Protein AF-A0A954X2Y1-F1 (afdb_monomer_lite)

Foldseek 3Di:
DDDDDDDDDDDDDDDDDDDDDDPPDDPPPPPPPPPDPQFFWKWFWFADPNDTDIFIFHFDDQDPQRWTFGQGLQRATDGGHPNRTPDMDGHPDGRHHDALVSNQVVLCVVVDPQWDWDDDPQATEIENADPVVSVVVNVVVVVVVCVVVVVVVVVVDDDDRDSHRQYEYYYHDLVVLCVVCCVPQPPCSVPDQWDADNRSNYIYHD

Secondary structure (DSSP, 8-state):
----------------------S-S-SSS---------PEEEEEEEEETTEEEEEEEEEEEE-TTS-EEEEETTS-EEEE-TTTEEEEEEEEEEP----HHHHHHHHHHHH-BTBEEEE-SSEEEEESS-HHHHHHHHHHHHHHHHHHHHHHHTTT--PPPPSSPEEEEE-SSHHHHHHHTHHHHGGGGGT-SEEEETTTTEEEE-

Radius of gyration: 31.6 Å; chains: 1; bounding box: 92×47×99 Å

Structure (mmCIF, N/CA/C/O backbone):
data_AF-A0A954X2Y1-F1
#
_entry.id   AF-A0A954X2Y1-F1
#
loop_
_atom_site.group_PDB
_atom_site.id
_atom_site.type_symbol
_atom_site.label_atom_id
_atom_site.label_alt_id
_atom_site.label_comp_id
_atom_site.label_asym_id
_atom_site.label_entity_id
_atom_site.label_seq_id
_atom_site.pdbx_PDB_ins_code
_atom_site.Cartn_x
_atom_site.Cartn_y
_atom_site.Cartn_z
_atom_site.occupancy
_atom_site.B_iso_or_equiv
_atom_site.auth_seq_id
_atom_site.auth_comp_id
_atom_site.auth_asym_id
_atom_site.auth_atom_id
_atom_site.pdbx_PDB_model_num
ATOM 1 N N . MET A 1 1 ? -65.858 -10.088 -76.250 1.00 40.34 1 MET A N 1
ATOM 2 C CA . MET A 1 1 ? -65.671 -11.539 -76.475 1.00 40.34 1 MET A CA 1
ATOM 3 C C . MET A 1 1 ? -65.641 -12.178 -75.083 1.00 40.34 1 MET A C 1
ATOM 5 O O . MET A 1 1 ? -64.725 -11.869 -74.343 1.00 40.34 1 MET A O 1
ATOM 9 N N . MET A 1 2 ? -66.760 -12.680 -74.534 1.00 38.66 2 MET A N 1
ATOM 10 C CA . MET A 1 2 ? -67.259 -14.074 -74.669 1.00 38.66 2 MET A CA 1
ATOM 11 C C . MET A 1 2 ? -66.159 -15.117 -74.387 1.00 38.66 2 MET A C 1
ATOM 13 O O . MET A 1 2 ? -65.160 -15.081 -75.087 1.00 38.66 2 MET A O 1
ATOM 17 N N . GLN A 1 3 ? -66.271 -16.098 -73.481 1.00 40.50 3 GLN A N 1
ATOM 18 C CA . GLN A 1 3 ? -67.309 -16.489 -72.495 1.00 40.50 3 GLN A CA 1
ATOM 19 C C . GLN A 1 3 ? -66.599 -16.794 -71.132 1.00 40.50 3 GLN A C 1
ATOM 21 O O . GLN A 1 3 ? -65.411 -16.520 -71.036 1.00 40.50 3 GLN A O 1
ATOM 26 N N . ARG A 1 4 ? -67.166 -17.339 -70.037 1.00 41.50 4 ARG A N 1
ATOM 27 C CA . ARG A 1 4 ? -68.502 -17.877 -69.668 1.00 41.50 4 ARG A CA 1
ATOM 28 C C . ARG A 1 4 ? -68.665 -17.800 -68.127 1.00 41.50 4 ARG A C 1
ATOM 30 O O . ARG A 1 4 ? -67.700 -17.521 -67.427 1.00 41.50 4 ARG A O 1
ATOM 37 N N . GLN A 1 5 ? -69.847 -18.114 -67.590 1.00 52.91 5 GLN A N 1
ATOM 38 C CA . GLN A 1 5 ? -70.033 -18.498 -66.177 1.00 52.91 5 GLN A CA 1
ATOM 39 C C . GLN A 1 5 ? -69.983 -20.025 -66.011 1.00 52.91 5 GLN A C 1
ATOM 41 O O . GLN A 1 5 ? -70.453 -20.721 -66.908 1.00 52.91 5 GLN A O 1
ATOM 46 N N . LEU A 1 6 ? -69.609 -20.514 -64.821 1.00 44.28 6 LEU A N 1
ATOM 47 C CA . LEU A 1 6 ? -70.398 -21.530 -64.105 1.00 44.28 6 LEU A CA 1
ATOM 48 C C . LEU A 1 6 ? -70.354 -21.281 -62.585 1.00 44.28 6 LEU A C 1
ATOM 50 O O . LEU A 1 6 ? -69.314 -20.973 -62.013 1.00 44.28 6 LEU A O 1
ATOM 54 N N . ARG A 1 7 ? -71.524 -21.413 -61.956 1.00 42.78 7 ARG A N 1
ATOM 55 C CA . ARG A 1 7 ? -71.816 -21.305 -60.517 1.00 42.78 7 ARG A CA 1
ATOM 56 C C . ARG A 1 7 ? -72.309 -22.680 -60.054 1.00 42.78 7 ARG A C 1
ATOM 58 O O . ARG A 1 7 ? -73.118 -23.244 -60.775 1.00 42.78 7 ARG A O 1
ATOM 65 N N . ASN A 1 8 ? -71.885 -23.150 -58.876 1.00 39.09 8 ASN A N 1
ATOM 66 C CA . ASN A 1 8 ? -72.539 -24.131 -57.976 1.00 39.09 8 ASN A CA 1
ATOM 67 C C . ASN A 1 8 ? -71.764 -24.071 -56.629 1.00 39.09 8 ASN A C 1
ATOM 69 O O . ASN A 1 8 ? -70.543 -23.999 -56.675 1.00 39.09 8 ASN A O 1
ATOM 73 N N . TYR A 1 9 ? -72.342 -23.840 -55.438 1.00 31.94 9 TYR A N 1
ATOM 74 C CA . TYR A 1 9 ? -73.367 -24.591 -54.675 1.00 31.94 9 TYR A CA 1
ATOM 75 C C . TYR A 1 9 ? -72.795 -25.906 -54.082 1.00 31.94 9 TYR A C 1
ATOM 77 O O . TYR A 1 9 ? -72.321 -26.720 -54.863 1.00 31.94 9 TYR A O 1
ATOM 85 N N . SER A 1 10 ? -72.815 -26.218 -52.770 1.00 40.28 10 SER A N 1
ATOM 86 C CA . SER A 1 10 ? -73.155 -25.454 -51.539 1.00 40.28 10 SER A CA 1
ATOM 87 C C . SER A 1 10 ? -72.485 -26.119 -50.287 1.00 40.28 10 SER A C 1
ATOM 89 O O . SER A 1 10 ? -71.326 -26.495 -50.459 1.00 40.28 10 SER A O 1
ATOM 91 N N . PRO A 1 11 ? -73.023 -26.239 -49.039 1.00 50.22 11 PRO A N 1
ATOM 92 C CA . PRO A 1 11 ? -72.183 -26.164 -47.834 1.00 50.22 11 PRO A CA 1
ATOM 93 C C . PRO A 1 11 ? -71.901 -27.520 -47.153 1.00 50.22 11 PRO A C 1
ATOM 95 O O . PRO A 1 11 ? -72.624 -28.495 -47.341 1.00 50.22 11 PRO A O 1
ATOM 98 N N . GLY A 1 12 ? -70.896 -27.558 -46.273 1.00 36.88 12 GLY A N 1
ATOM 99 C CA . GLY A 1 12 ? -70.600 -28.724 -45.434 1.00 36.88 12 GLY A CA 1
ATOM 100 C C . GLY A 1 12 ? -69.782 -28.355 -44.197 1.00 36.88 12 GLY A C 1
ATOM 101 O O . GLY A 1 12 ? -68.644 -27.912 -44.312 1.00 36.88 12 GLY A O 1
ATOM 102 N N . GLN A 1 13 ? -70.369 -28.527 -43.011 1.00 44.66 13 GLN A N 1
ATOM 103 C CA . GLN A 1 13 ? -69.660 -28.428 -41.732 1.00 44.66 13 GLN A CA 1
ATOM 104 C C . GLN A 1 13 ? -68.745 -29.647 -41.534 1.00 44.66 13 GLN A C 1
ATOM 106 O O . GLN A 1 13 ? -69.197 -30.765 -41.764 1.00 44.66 13 GLN A O 1
ATOM 111 N N . SER A 1 14 ? -67.541 -29.456 -40.983 1.00 39.78 14 SER A N 1
ATOM 112 C CA . SER A 1 14 ? -67.053 -30.300 -39.877 1.00 39.78 14 SER A CA 1
ATOM 113 C C . SER A 1 14 ? -65.836 -29.689 -39.166 1.00 39.78 14 SER A C 1
ATOM 115 O O . SER A 1 14 ? -64.790 -29.470 -39.765 1.00 39.78 14 SER A O 1
ATOM 117 N N . SER A 1 15 ? -66.023 -29.419 -37.875 1.00 36.72 15 SER A N 1
ATOM 118 C CA . SER A 1 15 ? -65.090 -29.589 -36.751 1.00 36.72 15 SER A CA 1
ATOM 119 C C . SER A 1 15 ? -63.564 -29.418 -36.917 1.00 36.72 15 SER A C 1
ATOM 121 O O . SER A 1 15 ? -62.861 -30.305 -37.383 1.00 36.72 15 SER A O 1
ATOM 123 N N . ALA A 1 16 ? -63.077 -28.341 -36.288 1.00 39.69 16 ALA A N 1
ATOM 124 C CA . ALA A 1 16 ? -62.056 -28.336 -35.225 1.00 39.69 16 ALA A CA 1
ATOM 125 C C . ALA A 1 16 ? -60.674 -29.009 -35.426 1.00 39.69 16 ALA A C 1
ATOM 127 O O . ALA A 1 16 ? -60.540 -30.222 -35.317 1.00 39.69 16 ALA A O 1
ATOM 128 N N . LEU A 1 17 ? -59.629 -28.167 -35.470 1.00 41.16 17 LEU A N 1
ATOM 129 C CA . LEU A 1 17 ? -58.379 -28.274 -34.683 1.00 41.16 17 LEU A CA 1
ATOM 130 C C . LEU A 1 17 ? -57.670 -26.897 -34.776 1.00 41.16 17 LEU A C 1
ATOM 132 O O . LEU A 1 17 ? -57.229 -26.499 -35.845 1.00 41.16 17 LEU A O 1
ATOM 136 N N . HIS A 1 18 ? -57.858 -25.992 -33.813 1.00 40.97 18 HIS A N 1
ATOM 137 C CA . HIS A 1 18 ? -57.091 -25.814 -32.567 1.00 40.97 18 HIS A CA 1
ATOM 138 C C . HIS A 1 18 ? -55.807 -24.960 -32.683 1.00 40.97 18 HIS A C 1
ATOM 140 O O . HIS A 1 18 ? -54.842 -25.334 -33.332 1.00 40.97 18 HIS A O 1
ATOM 146 N N . ILE A 1 19 ? -55.810 -23.882 -31.880 1.00 45.66 19 ILE A N 1
ATOM 147 C CA . ILE A 1 19 ? -54.660 -23.146 -31.318 1.00 45.66 19 ILE A CA 1
ATOM 148 C C . ILE A 1 19 ? -53.906 -22.217 -32.290 1.00 45.66 19 ILE A C 1
ATOM 150 O O . ILE A 1 19 ? -52.908 -22.573 -32.904 1.00 45.66 19 ILE A O 1
ATOM 154 N N . ALA A 1 20 ? -54.336 -20.951 -32.304 1.00 44.84 20 ALA A N 1
ATOM 155 C CA . ALA A 1 20 ? -53.573 -19.820 -32.829 1.00 44.84 20 ALA A CA 1
ATOM 156 C C . ALA A 1 20 ? -53.610 -18.639 -31.836 1.00 44.84 20 ALA A C 1
ATOM 158 O O . ALA A 1 20 ? -54.422 -17.733 -31.991 1.00 44.84 20 ALA A O 1
ATOM 159 N N . ALA A 1 21 ? -52.765 -18.691 -30.797 1.00 37.88 21 ALA A N 1
ATOM 160 C CA . ALA A 1 21 ? -52.290 -17.572 -29.958 1.00 37.88 21 ALA A CA 1
ATOM 161 C C . ALA A 1 21 ? -51.430 -18.120 -28.790 1.00 37.88 21 ALA A C 1
ATOM 163 O O . ALA A 1 21 ? -51.785 -19.179 -28.271 1.00 37.88 21 ALA A O 1
ATOM 164 N N . PRO A 1 22 ? -50.406 -17.405 -28.272 1.00 46.28 22 PRO A N 1
ATOM 165 C CA . PRO A 1 22 ? -49.634 -16.312 -28.876 1.00 46.28 22 PRO A CA 1
ATOM 166 C C . PRO A 1 22 ? -48.099 -16.520 -28.766 1.00 46.28 22 PRO A C 1
ATOM 168 O O . PRO A 1 22 ? -47.563 -16.706 -27.677 1.00 46.28 22 PRO A O 1
ATOM 171 N N . VAL A 1 23 ? -47.341 -16.352 -29.858 1.00 46.06 23 VAL A N 1
ATOM 172 C CA . VAL A 1 23 ? -45.850 -16.371 -29.838 1.00 46.06 23 VAL A CA 1
ATOM 173 C C . VAL A 1 23 ? -45.281 -14.994 -29.429 1.00 46.06 23 VAL A C 1
ATOM 175 O O . VAL A 1 23 ? -44.312 -14.501 -29.991 1.00 46.06 23 VAL A O 1
ATOM 178 N N . MET A 1 24 ? -45.932 -14.312 -28.481 1.00 45.31 24 MET A N 1
ATOM 179 C CA . MET A 1 24 ? -45.613 -12.924 -28.109 1.00 45.31 24 MET A CA 1
ATOM 180 C C . MET A 1 24 ? -45.604 -12.717 -26.588 1.00 45.31 24 MET A C 1
ATOM 182 O O . MET A 1 24 ? -46.124 -11.728 -26.080 1.00 45.31 24 MET A O 1
ATOM 186 N N . LEU A 1 25 ? -45.029 -13.678 -25.854 1.00 43.94 25 LEU A N 1
ATOM 187 C CA . LEU A 1 25 ? -44.890 -13.613 -24.393 1.00 43.94 25 LEU A CA 1
ATOM 188 C C . LEU A 1 25 ? -43.614 -14.303 -23.866 1.00 43.94 25 LEU A C 1
ATOM 190 O O . LEU A 1 25 ? -43.643 -15.009 -22.863 1.00 43.94 25 LEU A O 1
ATOM 194 N N . SER A 1 26 ? -42.481 -14.122 -24.550 1.00 44.53 26 SER A N 1
ATOM 195 C CA . SER A 1 26 ? -41.202 -14.762 -24.187 1.00 44.53 26 SER A CA 1
ATOM 196 C C . SER A 1 26 ? -39.985 -13.837 -24.332 1.00 44.53 26 SER A C 1
ATOM 198 O O . SER A 1 26 ? -38.882 -14.295 -24.610 1.00 44.53 26 SER A O 1
ATOM 200 N N . LEU A 1 27 ? -40.180 -12.526 -24.140 1.00 41.53 27 LEU A N 1
ATOM 201 C CA . LEU A 1 27 ? -39.131 -11.496 -24.252 1.00 41.53 27 LEU A CA 1
ATOM 202 C C . LEU A 1 27 ? -39.012 -10.635 -22.977 1.00 41.53 27 LEU A C 1
ATOM 204 O O . LEU A 1 27 ? -38.700 -9.452 -23.043 1.00 41.53 27 LEU A O 1
ATOM 208 N N . 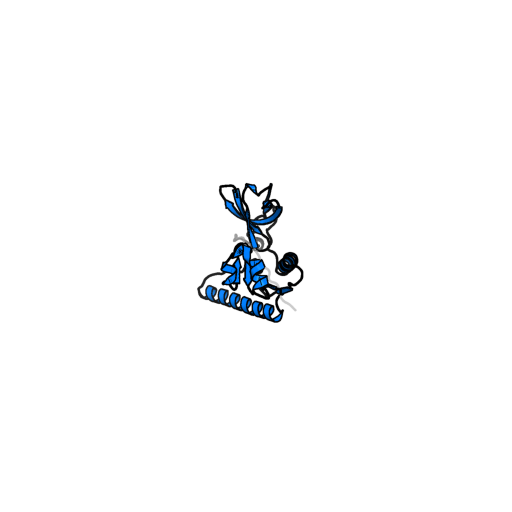LEU A 1 28 ? -39.322 -11.224 -21.813 1.00 49.34 28 LEU A N 1
ATOM 209 C CA . LEU A 1 28 ? -39.520 -10.496 -20.547 1.00 49.34 28 LEU A CA 1
ATOM 210 C C . LEU A 1 28 ? -38.855 -11.143 -19.312 1.00 49.34 28 LEU A C 1
ATOM 212 O O . LEU A 1 28 ? -39.162 -10.763 -18.188 1.00 49.34 28 LEU A O 1
ATOM 216 N N . ALA A 1 29 ? -37.962 -12.125 -19.493 1.00 49.16 29 ALA A N 1
ATOM 217 C CA . ALA A 1 29 ? -37.373 -12.875 -18.374 1.00 49.16 29 ALA A CA 1
ATOM 218 C C . ALA A 1 29 ? -35.934 -13.376 -18.621 1.00 49.16 29 ALA A C 1
ATOM 220 O O . ALA A 1 29 ? -35.612 -14.515 -18.294 1.00 49.16 29 ALA A O 1
ATOM 221 N N . PHE A 1 30 ? -35.054 -12.538 -19.185 1.00 48.78 30 PHE A N 1
ATOM 222 C CA . PHE A 1 30 ? -33.602 -12.752 -19.051 1.00 48.78 30 PHE A CA 1
ATOM 223 C C . PHE A 1 30 ? -32.783 -11.451 -19.022 1.00 48.78 30 PHE A C 1
ATOM 225 O O . PHE A 1 30 ? -31.685 -11.368 -19.569 1.00 48.78 30 PHE A O 1
ATOM 232 N N . CYS A 1 31 ? -33.274 -10.439 -18.298 1.00 43.31 31 CYS A N 1
ATOM 233 C CA . CYS A 1 31 ? -32.335 -9.602 -17.554 1.00 43.31 31 CYS A CA 1
ATOM 234 C C . CYS A 1 31 ? -31.788 -10.473 -16.423 1.00 43.31 31 CYS A C 1
ATOM 236 O O . CYS A 1 31 ? -32.346 -10.494 -15.327 1.00 43.31 31 CYS A O 1
ATOM 238 N N . ALA A 1 32 ? -30.724 -11.225 -16.711 1.00 48.66 32 ALA A N 1
ATOM 239 C CA . ALA A 1 32 ? -29.873 -11.745 -15.658 1.00 48.66 32 ALA A CA 1
ATOM 240 C C . ALA A 1 32 ? -29.392 -10.529 -14.865 1.00 48.66 32 ALA A C 1
ATOM 242 O O . ALA A 1 32 ? -28.621 -9.715 -15.378 1.00 48.66 32 ALA A O 1
ATOM 243 N N . MET A 1 33 ? -29.910 -10.361 -13.647 1.00 45.25 33 MET A N 1
ATOM 244 C CA . MET A 1 33 ? -29.316 -9.416 -12.720 1.00 45.25 33 MET A CA 1
ATOM 245 C C . MET A 1 33 ? -27.872 -9.863 -12.537 1.00 45.25 33 MET A C 1
ATOM 247 O O . MET A 1 33 ? -27.620 -10.940 -11.996 1.00 45.25 33 MET A O 1
ATOM 251 N N . LEU A 1 34 ? -26.935 -9.024 -12.975 1.00 45.88 34 LEU A N 1
ATOM 252 C CA . LEU A 1 34 ? -25.607 -8.989 -12.389 1.00 45.88 34 LEU A CA 1
ATOM 253 C C . LEU A 1 34 ? -25.809 -8.524 -10.946 1.00 45.88 34 LEU A C 1
ATOM 255 O O . LEU A 1 34 ? -25.695 -7.341 -10.634 1.00 45.88 34 LEU A O 1
ATOM 259 N N . ALA A 1 35 ? -26.210 -9.465 -10.092 1.00 43.94 35 ALA A N 1
ATOM 260 C CA . ALA A 1 35 ? -26.167 -9.306 -8.658 1.00 43.94 35 ALA A CA 1
ATOM 261 C C . ALA A 1 35 ? -24.685 -9.195 -8.309 1.00 43.94 35 ALA A C 1
ATOM 263 O O . ALA A 1 35 ? -23.987 -10.194 -8.161 1.00 43.94 35 ALA A O 1
ATOM 264 N N . SER A 1 36 ? -24.195 -7.958 -8.277 1.00 52.78 36 SER A N 1
ATOM 265 C CA . SER A 1 36 ? -22.936 -7.663 -7.618 1.00 52.78 36 SER A CA 1
ATOM 266 C C . SER A 1 36 ? -23.062 -8.179 -6.188 1.00 52.78 36 SER A C 1
ATOM 268 O O . SER A 1 36 ? -24.044 -7.847 -5.519 1.00 52.78 36 SER A O 1
ATOM 270 N N . ASP A 1 37 ? -22.079 -8.946 -5.711 1.00 50.81 37 ASP A N 1
ATOM 271 C CA . ASP A 1 37 ? -21.884 -9.249 -4.283 1.00 50.81 37 ASP A CA 1
ATOM 272 C C . ASP A 1 37 ? -21.417 -7.977 -3.540 1.00 50.81 37 ASP A C 1
ATOM 274 O O . ASP A 1 37 ? -20.418 -7.942 -2.820 1.00 50.81 37 ASP A O 1
ATOM 278 N N . ALA A 1 38 ? -22.151 -6.887 -3.756 1.00 57.28 38 ALA A N 1
ATOM 279 C CA . ALA A 1 38 ? -22.014 -5.612 -3.098 1.00 57.28 38 ALA A CA 1
ATOM 280 C C . ALA A 1 38 ? -22.543 -5.764 -1.674 1.00 57.28 38 ALA A C 1
ATOM 282 O O . ALA A 1 38 ? -23.706 -5.482 -1.379 1.00 57.28 38 ALA A O 1
ATOM 283 N N . ARG A 1 39 ? -21.672 -6.235 -0.781 1.00 66.75 39 ARG A N 1
ATOM 284 C CA . ARG A 1 39 ? -21.913 -6.121 0.654 1.00 66.75 39 ARG A CA 1
ATOM 285 C C . ARG A 1 39 ? -22.096 -4.643 1.005 1.00 66.75 39 ARG A C 1
ATOM 287 O O . ARG A 1 39 ? -21.378 -3.782 0.490 1.00 66.75 39 ARG A O 1
ATOM 294 N N . ALA A 1 40 ? -23.062 -4.389 1.883 1.00 77.69 40 ALA A N 1
ATOM 295 C CA . ALA A 1 40 ? -23.245 -3.111 2.557 1.00 77.69 40 ALA A CA 1
ATOM 296 C C . ALA A 1 40 ? -21.905 -2.630 3.130 1.00 77.69 40 ALA A C 1
ATOM 298 O O . ALA A 1 40 ? -21.196 -3.418 3.767 1.00 77.69 40 ALA A O 1
ATOM 299 N N . ALA A 1 41 ? -21.552 -1.364 2.906 1.00 87.38 41 ALA A N 1
ATOM 300 C CA . ALA A 1 41 ? -20.362 -0.813 3.533 1.00 87.38 41 ALA A CA 1
ATOM 301 C C . ALA A 1 41 ? -20.637 -0.535 5.021 1.00 87.38 41 ALA A C 1
ATOM 303 O O . ALA A 1 41 ? -21.675 0.009 5.398 1.00 87.38 41 ALA A O 1
ATOM 304 N N . GLU A 1 42 ? -19.691 -0.903 5.877 1.00 91.62 42 GLU A N 1
ATOM 305 C CA . GLU A 1 42 ? -19.677 -0.519 7.285 1.00 91.62 42 GLU A CA 1
ATOM 306 C C . GLU A 1 42 ? -18.909 0.796 7.437 1.00 91.62 42 GLU A C 1
ATOM 308 O O . GLU A 1 42 ? -17.791 0.933 6.940 1.00 91.62 42 GLU A O 1
ATOM 313 N N . GLU A 1 43 ? -19.497 1.747 8.153 1.00 93.50 43 GLU A N 1
ATOM 314 C CA . GLU A 1 43 ? -18.872 2.974 8.635 1.00 93.50 43 GLU A CA 1
ATOM 315 C C . GLU A 1 43 ? -18.560 2.812 10.124 1.00 93.50 43 GLU A C 1
ATOM 317 O O . GLU A 1 43 ? -19.471 2.702 10.950 1.00 93.50 43 GLU A O 1
ATOM 322 N N . ILE A 1 44 ? -17.275 2.809 10.479 1.00 94.81 44 ILE A N 1
ATOM 323 C CA . ILE A 1 44 ? -16.807 2.623 11.854 1.00 94.81 44 ILE A CA 1
ATOM 324 C C . ILE A 1 44 ? -16.018 3.854 12.297 1.00 94.81 44 ILE A C 1
ATOM 326 O O . ILE A 1 44 ? -14.964 4.175 11.746 1.00 94.81 44 ILE A O 1
ATOM 330 N N . SER A 1 45 ? -16.517 4.523 13.334 1.00 96.44 45 SER A N 1
ATOM 331 C CA . SER A 1 45 ? -15.789 5.550 14.078 1.00 96.44 45 SER A CA 1
ATOM 332 C C . SER A 1 45 ? -15.139 4.897 15.296 1.00 96.44 45 SER A C 1
ATOM 334 O O . SER A 1 45 ? -15.831 4.339 16.152 1.00 96.44 45 SER A O 1
ATOM 336 N N . LEU A 1 46 ? -13.814 4.969 15.388 1.00 96.81 46 LEU A N 1
ATOM 337 C CA . LEU A 1 46 ? -13.012 4.296 16.412 1.00 96.81 46 LEU A CA 1
ATOM 338 C C . LEU A 1 46 ? -11.966 5.236 17.021 1.00 96.81 46 LEU A C 1
ATOM 340 O O . LEU A 1 46 ? -11.656 6.286 16.461 1.00 96.81 46 LEU A O 1
ATOM 344 N N . VAL A 1 47 ? -11.412 4.858 18.171 1.00 96.31 47 VAL A N 1
ATOM 345 C CA . VAL A 1 47 ? -10.254 5.529 18.777 1.00 96.31 47 VAL A CA 1
ATOM 346 C C . VAL A 1 47 ? -9.128 4.519 18.950 1.00 96.31 47 VAL A C 1
ATOM 348 O O . VAL A 1 47 ? -9.287 3.561 19.700 1.00 96.31 47 VAL A O 1
ATOM 351 N N . ARG A 1 48 ? -7.994 4.776 18.294 1.00 93.75 48 ARG A N 1
ATOM 352 C CA . ARG A 1 48 ? -6.761 3.978 18.352 1.00 93.75 48 ARG A CA 1
ATOM 353 C C . ARG A 1 48 ? -5.611 4.879 18.778 1.00 93.75 48 ARG A C 1
ATOM 355 O O . ARG A 1 48 ? -5.514 6.004 18.300 1.00 93.75 48 ARG A O 1
ATOM 362 N N . ASP A 1 49 ? -4.792 4.434 19.727 1.00 92.38 49 ASP A N 1
ATOM 363 C CA . ASP A 1 49 ? -3.662 5.209 20.275 1.00 92.38 49 ASP A CA 1
ATOM 364 C C . ASP A 1 49 ? -4.039 6.645 20.708 1.00 92.38 49 ASP A C 1
ATOM 366 O O . ASP A 1 49 ? -3.284 7.607 20.556 1.00 92.38 49 ASP A O 1
ATOM 370 N N . GLY A 1 50 ? -5.265 6.805 21.225 1.00 91.94 50 GLY A N 1
ATOM 371 C CA . GLY A 1 50 ? -5.841 8.093 21.627 1.00 91.94 50 GLY A CA 1
ATOM 372 C C . GLY A 1 50 ? -6.283 9.009 20.476 1.00 91.94 50 GLY A C 1
ATOM 373 O O . GLY A 1 50 ? -6.753 10.116 20.737 1.00 91.94 50 GLY A O 1
ATOM 374 N N . ARG A 1 51 ? -6.166 8.576 19.216 1.00 94.81 51 ARG A N 1
ATOM 375 C CA . ARG A 1 51 ? -6.559 9.328 18.016 1.00 94.81 51 ARG A CA 1
ATOM 376 C C . ARG A 1 51 ? -7.900 8.829 17.468 1.00 94.81 51 ARG A C 1
ATOM 378 O O . ARG A 1 51 ? -8.107 7.618 17.397 1.00 94.81 51 ARG A O 1
ATOM 385 N N . PRO A 1 52 ? -8.823 9.724 17.075 1.00 96.19 52 PRO A N 1
ATOM 386 C CA . PRO A 1 52 ? -10.042 9.326 16.388 1.00 96.19 52 PRO A CA 1
ATOM 387 C C . PRO A 1 52 ? -9.735 8.947 14.935 1.00 96.19 52 PRO A C 1
ATOM 389 O O . PRO A 1 52 ? -9.042 9.678 14.228 1.00 96.19 52 PRO A O 1
ATOM 392 N N . HIS A 1 53 ? -10.307 7.838 14.481 1.00 94.94 53 HIS A N 1
ATOM 393 C CA . HIS A 1 53 ? -10.314 7.414 13.085 1.00 94.94 53 HIS A CA 1
ATOM 394 C C . HIS A 1 53 ? -11.756 7.161 12.642 1.00 94.94 53 HIS A C 1
ATOM 396 O O . HIS A 1 53 ? -12.602 6.747 13.437 1.00 94.94 53 HIS A O 1
ATOM 402 N N . HIS A 1 54 ? -12.029 7.390 11.362 1.00 93.81 54 HIS A N 1
ATOM 403 C CA . HIS A 1 54 ? -13.276 7.000 10.719 1.00 93.81 54 HIS A CA 1
ATOM 404 C C . HIS A 1 54 ? -12.927 6.189 9.474 1.00 93.81 54 HIS A C 1
ATOM 406 O O . HIS A 1 54 ? -12.148 6.654 8.642 1.00 93.81 54 HIS A O 1
ATOM 412 N N . VAL A 1 55 ? -13.455 4.972 9.382 1.00 92.81 55 VAL A N 1
ATOM 413 C CA . VAL A 1 55 ? -13.113 4.009 8.332 1.00 92.81 55 VAL A CA 1
ATOM 414 C C . VAL A 1 55 ? -14.398 3.487 7.706 1.00 92.81 55 VAL A C 1
ATOM 416 O O . VAL A 1 55 ? -15.309 3.064 8.416 1.00 92.81 55 VAL A O 1
ATOM 419 N N . THR A 1 56 ? -14.457 3.499 6.376 1.00 92.25 56 THR A N 1
ATOM 420 C CA . THR A 1 56 ? -15.553 2.914 5.595 1.00 92.25 56 THR A CA 1
ATOM 421 C C . THR A 1 56 ? -15.021 1.724 4.803 1.00 92.25 56 THR A C 1
ATOM 423 O O . THR A 1 56 ? -13.988 1.848 4.138 1.00 92.25 56 THR A O 1
ATOM 426 N N . GLY A 1 57 ? -15.698 0.575 4.854 1.00 92.25 57 GLY A N 1
ATOM 427 C CA . GLY A 1 57 ? -15.198 -0.631 4.194 1.00 92.25 57 GLY A CA 1
ATOM 428 C C . GLY A 1 57 ? -16.175 -1.798 4.081 1.00 92.25 57 GLY A C 1
ATOM 429 O O . GLY A 1 57 ? -17.284 -1.767 4.605 1.00 92.25 57 GLY A O 1
ATOM 430 N N . GLU A 1 58 ? -15.732 -2.854 3.405 1.00 91.88 58 GLU A N 1
ATOM 431 C CA . GLU A 1 58 ? -16.407 -4.151 3.353 1.00 91.88 58 GLU A CA 1
ATOM 432 C C . GLU A 1 58 ? -16.130 -4.937 4.645 1.00 91.88 58 GLU A C 1
ATOM 434 O O . GLU A 1 58 ? -14.968 -5.168 5.000 1.00 91.88 58 GLU A O 1
ATOM 439 N N . LEU A 1 59 ? -17.179 -5.401 5.331 1.00 92.62 59 LEU A N 1
ATOM 440 C CA . LEU A 1 59 ? -17.035 -6.340 6.445 1.00 92.62 59 LEU A CA 1
ATOM 441 C C . LEU A 1 59 ? -16.590 -7.714 5.926 1.00 92.62 59 LEU A C 1
ATOM 443 O O . LEU A 1 59 ? -17.340 -8.397 5.219 1.00 92.62 59 LEU A O 1
ATOM 447 N N . LEU A 1 60 ? -15.382 -8.141 6.302 1.00 92.44 60 LEU A N 1
ATOM 448 C CA . LEU A 1 60 ? -14.871 -9.468 5.958 1.00 92.44 60 LEU A CA 1
ATOM 449 C C . LEU A 1 60 ? -15.247 -10.503 7.017 1.00 92.44 60 LEU A C 1
ATOM 451 O O . LEU A 1 60 ? -15.765 -11.567 6.674 1.00 92.44 60 LEU A O 1
ATOM 455 N N . VAL A 1 61 ? -14.975 -10.190 8.288 1.00 94.50 61 VAL A N 1
ATOM 456 C CA . VAL A 1 61 ? -15.188 -11.077 9.440 1.00 94.50 61 VAL A CA 1
ATOM 457 C C . VAL A 1 61 ? -15.619 -10.254 10.652 1.00 94.50 61 VAL A C 1
ATOM 459 O O . VAL A 1 61 ? -15.059 -9.191 10.912 1.00 94.50 61 VAL A O 1
ATOM 462 N N . GLU A 1 62 ? -16.559 -10.793 11.421 1.00 95.44 62 GLU A N 1
ATOM 463 C CA . GLU A 1 62 ? -16.854 -10.372 12.790 1.00 95.44 62 GLU A CA 1
ATOM 464 C C . GLU A 1 62 ? -16.568 -11.560 13.721 1.00 95.44 62 GLU A C 1
ATOM 466 O O . GLU A 1 62 ? -17.011 -12.685 13.468 1.00 95.44 62 GLU A O 1
ATOM 471 N N . ALA A 1 63 ? -15.744 -11.336 14.739 1.00 93.88 63 ALA A N 1
ATOM 472 C CA . ALA A 1 63 ? -15.317 -12.331 15.711 1.00 93.88 63 ALA A CA 1
ATOM 473 C C . ALA A 1 63 ? -16.333 -12.461 16.860 1.00 93.88 63 ALA A C 1
ATOM 475 O O . ALA A 1 63 ? -17.187 -11.603 17.069 1.00 93.88 63 ALA A O 1
ATOM 476 N N . GLN A 1 64 ? -16.251 -13.555 17.625 1.00 94.50 64 GLN A N 1
ATOM 477 C CA . GLN A 1 64 ? -17.225 -13.863 18.688 1.00 94.50 64 GLN A CA 1
ATOM 478 C C . GLN A 1 64 ? -17.200 -12.877 19.868 1.00 94.50 64 GLN A C 1
ATOM 480 O O . GLN A 1 64 ? -18.171 -12.797 20.615 1.00 94.50 64 GLN A O 1
ATOM 485 N N . ASP A 1 65 ? -16.100 -12.148 20.040 1.00 91.94 65 ASP A N 1
ATOM 486 C CA . ASP A 1 65 ? -15.922 -11.068 21.016 1.00 91.94 65 ASP A CA 1
ATOM 487 C C . ASP A 1 65 ? -16.401 -9.696 20.498 1.00 91.94 65 ASP A C 1
ATOM 489 O O . ASP A 1 65 ? -16.373 -8.719 21.245 1.00 91.94 65 ASP A O 1
ATOM 493 N N . GLY A 1 66 ? -16.867 -9.620 19.246 1.00 92.81 66 GLY A N 1
ATOM 494 C CA . GLY A 1 66 ? -17.254 -8.385 18.562 1.00 92.81 66 GLY A CA 1
ATOM 495 C C . GLY A 1 66 ? -16.105 -7.688 17.823 1.00 92.81 66 GLY A C 1
ATOM 496 O O . GLY A 1 66 ? -16.308 -6.592 17.301 1.00 92.81 66 GLY A O 1
ATOM 497 N N . GLY A 1 67 ? -14.904 -8.280 17.778 1.00 95.38 67 GLY A N 1
ATOM 498 C CA . GLY A 1 67 ? -13.791 -7.758 16.986 1.00 95.38 67 GLY A CA 1
ATOM 499 C C . GLY A 1 67 ? -14.096 -7.821 15.487 1.00 95.38 67 GLY A C 1
ATOM 500 O O . GLY A 1 67 ? -14.731 -8.759 15.010 1.00 95.38 67 GLY A O 1
ATOM 501 N N . VAL A 1 68 ? -13.647 -6.830 14.720 1.00 96.00 68 VAL A N 1
ATOM 502 C CA . VAL A 1 68 ? -14.002 -6.674 13.301 1.00 96.00 68 VAL A CA 1
ATOM 503 C C . VAL A 1 68 ? -12.758 -6.705 12.417 1.00 96.00 68 VAL A C 1
ATOM 505 O O . VAL A 1 68 ? -11.779 -6.015 12.687 1.00 96.00 68 VAL A O 1
ATOM 508 N N . LEU A 1 69 ? -12.818 -7.464 11.318 1.00 96.12 69 LEU A N 1
ATOM 509 C CA . LEU A 1 69 ? -11.925 -7.311 10.171 1.00 96.12 69 LEU A CA 1
ATOM 510 C C . LEU A 1 69 ? -12.682 -6.594 9.048 1.00 96.12 69 LEU A C 1
ATOM 512 O O . LEU A 1 69 ? -13.537 -7.182 8.378 1.00 96.12 69 LEU A O 1
ATOM 516 N N . LEU A 1 70 ? -12.337 -5.328 8.848 1.00 94.94 70 LEU A N 1
ATOM 517 C CA . LEU A 1 70 ? -12.875 -4.451 7.814 1.00 94.94 70 LEU A CA 1
ATOM 518 C C . LEU A 1 70 ? -11.840 -4.281 6.693 1.00 94.94 70 LEU A C 1
ATOM 520 O O . LEU A 1 70 ? -10.646 -4.185 6.966 1.00 94.94 70 LEU A O 1
ATOM 524 N N . LYS A 1 71 ? -12.279 -4.208 5.436 1.00 93.50 71 LYS A N 1
ATOM 525 C CA . LYS A 1 71 ? -11.421 -3.897 4.283 1.00 93.50 71 LYS A CA 1
ATOM 526 C C . LYS A 1 71 ? -11.843 -2.569 3.666 1.00 93.50 71 LYS A C 1
ATOM 528 O O . LYS A 1 71 ? -12.944 -2.462 3.131 1.00 93.50 71 LYS A O 1
ATOM 533 N N . ALA A 1 72 ? -10.986 -1.562 3.769 1.00 92.69 72 ALA A N 1
ATOM 534 C CA . ALA A 1 72 ? -11.256 -0.204 3.318 1.00 92.69 72 ALA A CA 1
ATOM 535 C C . ALA A 1 72 ? -11.273 -0.077 1.781 1.00 92.69 72 ALA A C 1
ATOM 537 O O . ALA A 1 72 ? -10.879 -0.988 1.049 1.00 92.69 72 ALA A O 1
ATOM 538 N N . ALA A 1 73 ? -11.724 1.078 1.281 1.00 90.19 73 ALA A N 1
ATOM 539 C CA . ALA A 1 73 ? -11.870 1.345 -0.154 1.00 90.19 73 ALA A CA 1
ATOM 540 C C . ALA A 1 73 ? -10.557 1.223 -0.957 1.00 90.19 73 ALA A C 1
ATOM 542 O O . ALA A 1 73 ? -10.605 0.891 -2.135 1.00 90.19 73 ALA A O 1
ATOM 543 N N . ASP A 1 74 ? -9.391 1.425 -0.340 1.00 88.94 74 ASP A N 1
ATOM 544 C CA . ASP A 1 74 ? -8.055 1.231 -0.932 1.00 88.94 74 ASP A CA 1
ATOM 545 C C . ASP A 1 74 ? -7.486 -0.191 -0.757 1.00 88.94 74 ASP A C 1
ATOM 547 O O . ASP A 1 74 ? -6.361 -0.468 -1.165 1.00 88.94 74 ASP A O 1
ATOM 551 N N . GLY A 1 75 ? -8.252 -1.104 -0.156 1.00 90.19 75 GLY A N 1
ATOM 552 C CA . GLY A 1 75 ? -7.847 -2.487 0.093 1.00 90.19 75 GLY A CA 1
ATOM 553 C C . GLY A 1 75 ? -7.115 -2.704 1.420 1.00 90.19 75 GLY A C 1
ATOM 554 O O . GLY A 1 75 ? -6.777 -3.845 1.729 1.00 90.19 75 GLY A O 1
ATOM 555 N N . GLU A 1 76 ? -6.909 -1.654 2.222 1.00 93.50 76 GLU A N 1
ATOM 556 C CA . GLU A 1 76 ? -6.311 -1.765 3.555 1.00 93.50 76 GLU A CA 1
ATOM 557 C C . GLU A 1 76 ? -7.202 -2.583 4.508 1.00 93.50 76 GLU A C 1
ATOM 559 O O . GLU A 1 76 ? -8.408 -2.354 4.624 1.00 93.50 76 GLU A O 1
ATOM 564 N N . LEU A 1 77 ? -6.595 -3.529 5.223 1.00 95.06 77 LEU A N 1
ATOM 565 C CA . LEU A 1 77 ? -7.224 -4.375 6.228 1.00 95.06 77 LEU A CA 1
ATOM 566 C C . LEU A 1 77 ? -7.109 -3.764 7.627 1.00 95.06 77 LEU A C 1
ATOM 568 O O . LEU A 1 77 ? -6.040 -3.719 8.240 1.00 95.06 77 LEU A O 1
ATOM 572 N N . TRP A 1 78 ? -8.258 -3.387 8.169 1.00 95.94 78 TRP A N 1
ATOM 573 C CA . TRP A 1 78 ? -8.430 -2.872 9.515 1.00 95.94 78 TRP A CA 1
ATOM 574 C C . TRP A 1 78 ? -8.922 -3.986 10.439 1.00 95.94 78 TRP A C 1
ATOM 576 O O . TRP A 1 78 ? -10.094 -4.355 10.421 1.00 95.94 78 TRP A O 1
ATOM 586 N N . VAL A 1 79 ? -8.019 -4.508 11.273 1.00 95.38 79 VAL A N 1
ATOM 587 C CA . VAL A 1 79 ? -8.391 -5.267 12.478 1.00 95.38 79 VAL A CA 1
ATOM 588 C C . VAL A 1 79 ? -8.776 -4.245 13.542 1.00 95.38 79 VAL A C 1
ATOM 590 O O . VAL A 1 79 ? -7.944 -3.407 13.888 1.00 95.38 79 VAL A O 1
ATOM 593 N N . ILE A 1 80 ? -10.015 -4.275 14.023 1.00 96.75 80 ILE A N 1
ATOM 594 C CA . ILE A 1 80 ? -10.585 -3.308 14.970 1.00 96.75 80 ILE A CA 1
ATOM 595 C C . ILE A 1 80 ? -11.084 -4.070 16.200 1.00 96.75 80 ILE A C 1
ATOM 597 O O . ILE A 1 80 ? -11.875 -5.005 16.069 1.00 96.75 80 ILE A O 1
ATOM 601 N N . GLN A 1 81 ? -10.621 -3.681 17.386 1.00 96.81 81 GLN A N 1
ATOM 602 C CA . GLN A 1 81 ? -11.039 -4.287 18.651 1.00 96.81 81 GLN A CA 1
ATOM 603 C C . GLN A 1 81 ? -12.360 -3.674 19.154 1.00 96.81 81 GLN A C 1
ATOM 605 O O . GLN A 1 81 ? -12.631 -2.500 18.877 1.00 96.81 81 GLN A O 1
ATOM 610 N N . PRO A 1 82 ? -13.189 -4.420 19.913 1.00 96.00 82 PRO A N 1
ATOM 611 C CA . PRO A 1 82 ? -14.495 -3.936 20.376 1.00 96.00 82 PRO A CA 1
ATOM 612 C C . PRO A 1 82 ? -14.433 -2.630 21.182 1.00 96.00 82 PRO A C 1
ATOM 614 O O . PRO A 1 82 ? -15.338 -1.804 21.099 1.00 96.00 82 PRO A O 1
ATOM 617 N N . ASP A 1 83 ? -13.370 -2.433 21.963 1.00 96.44 83 ASP A N 1
ATOM 618 C CA . ASP A 1 83 ? -13.163 -1.273 22.833 1.00 96.44 83 ASP A CA 1
ATOM 619 C C . ASP A 1 83 ? -12.664 -0.025 22.083 1.00 96.44 83 ASP A C 1
ATOM 621 O O . ASP A 1 83 ? -12.881 1.104 22.542 1.00 96.44 83 ASP A O 1
ATOM 625 N N . GLU A 1 84 ? -12.069 -0.194 20.899 1.00 97.06 84 GLU A N 1
ATOM 626 C CA . GLU A 1 84 ? -11.720 0.912 20.003 1.00 97.06 84 GLU A CA 1
ATOM 627 C C . GLU A 1 84 ? -12.979 1.557 19.407 1.00 97.06 84 GLU A C 1
ATOM 629 O O . GLU A 1 84 ? -13.038 2.785 19.282 1.00 97.06 84 GLU A O 1
ATOM 634 N N . ILE A 1 85 ? -14.001 0.755 19.082 1.00 96.69 85 ILE A N 1
ATOM 635 C CA . ILE A 1 85 ? -15.238 1.200 18.425 1.00 96.69 85 ILE A CA 1
ATOM 636 C C . ILE A 1 85 ? -15.995 2.190 19.323 1.00 96.69 85 ILE A C 1
ATOM 638 O O . ILE A 1 85 ? -16.266 1.933 20.496 1.00 96.69 85 ILE A O 1
ATOM 642 N N . LYS A 1 86 ? -16.356 3.348 18.758 1.00 97.12 86 LYS A N 1
ATOM 643 C CA . LYS A 1 86 ? -17.243 4.347 19.385 1.00 97.12 86 LYS A CA 1
ATOM 644 C C . LYS A 1 86 ? -18.605 4.396 18.715 1.00 97.12 86 LYS A C 1
ATOM 646 O O . LYS A 1 86 ? -19.605 4.626 19.386 1.00 97.12 86 LYS A O 1
ATOM 651 N N . GLU A 1 87 ? -18.643 4.161 17.410 1.00 95.50 87 GLU A N 1
ATOM 652 C CA . GLU A 1 87 ? -19.869 4.090 16.629 1.00 95.50 87 GLU A CA 1
ATOM 653 C C . GLU A 1 87 ? -19.648 3.177 15.420 1.00 95.50 87 GLU A C 1
ATOM 655 O O . GLU A 1 87 ? -18.584 3.213 14.803 1.00 95.50 87 GLU A O 1
ATOM 660 N N . ARG A 1 88 ? -20.656 2.374 15.075 1.00 94.06 88 ARG A N 1
ATOM 661 C CA . ARG A 1 88 ? -20.675 1.527 13.881 1.00 94.06 88 ARG A CA 1
ATOM 662 C C . ARG A 1 88 ? -22.042 1.640 13.210 1.00 94.06 88 ARG A C 1
ATOM 664 O O . ARG A 1 88 ? -23.065 1.581 13.892 1.00 94.06 88 ARG A O 1
ATOM 671 N N . ARG A 1 89 ? -22.052 1.808 11.888 1.00 92.12 89 ARG A N 1
ATOM 672 C CA . ARG A 1 89 ? -23.250 1.831 11.041 1.00 92.12 89 ARG A CA 1
ATOM 673 C C . ARG A 1 89 ? -23.011 0.995 9.789 1.00 92.12 89 ARG A C 1
ATOM 675 O O . ARG A 1 89 ? -22.129 1.329 9.006 1.00 92.12 89 ARG A O 1
ATOM 682 N N . SER A 1 90 ? -23.861 0.010 9.535 1.00 89.25 90 SER A N 1
ATOM 683 C CA . SER A 1 90 ? -24.015 -0.547 8.190 1.00 89.25 90 SER A CA 1
ATOM 684 C C . SER A 1 90 ? -24.798 0.461 7.337 1.00 89.25 90 SER A C 1
ATOM 686 O O . SER A 1 90 ? -25.815 0.986 7.796 1.00 89.25 90 SER A O 1
ATOM 688 N N . ASN A 1 91 ? -24.344 0.751 6.117 1.00 78.94 91 ASN A N 1
ATOM 689 C CA . ASN A 1 91 ? -25.071 1.585 5.162 1.00 78.94 91 ASN A CA 1
ATOM 690 C C . ASN A 1 91 ? -25.630 0.742 4.001 1.00 78.94 91 ASN A C 1
ATOM 692 O O . ASN A 1 91 ? -25.048 -0.261 3.603 1.00 78.94 91 ASN A O 1
ATOM 696 N N . ASP A 1 92 ? -26.762 1.154 3.425 1.00 76.94 92 ASP A N 1
ATOM 697 C CA . ASP A 1 92 ? -27.396 0.435 2.303 1.00 76.94 92 ASP A CA 1
ATOM 698 C C . ASP A 1 92 ? -26.675 0.653 0.955 1.00 76.94 92 ASP A C 1
ATOM 700 O O . ASP A 1 92 ? -27.209 0.322 -0.107 1.00 76.94 92 ASP A O 1
ATOM 704 N N . LYS A 1 93 ? -25.485 1.269 0.958 1.00 74.00 93 LYS A N 1
ATOM 705 C CA . LYS A 1 93 ? -24.732 1.545 -0.266 1.00 74.00 93 LYS A CA 1
ATOM 706 C C . LYS A 1 93 ? -23.795 0.376 -0.578 1.00 74.00 93 LYS A C 1
ATOM 708 O O . LYS A 1 93 ? -23.144 -0.143 0.330 1.00 74.00 93 LYS A O 1
ATOM 713 N N . PRO A 1 94 ? -23.663 0.002 -1.862 1.00 7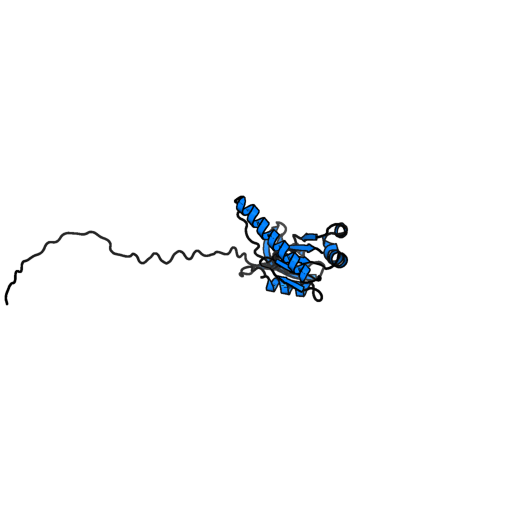2.69 94 PRO A N 1
ATOM 714 C CA . PRO A 1 94 ? -22.554 -0.819 -2.319 1.00 72.69 94 PRO A CA 1
ATOM 715 C C . PRO A 1 94 ? -21.218 -0.257 -1.837 1.00 72.69 94 PRO A C 1
ATOM 717 O O . PRO A 1 94 ? -20.942 0.932 -2.002 1.00 72.69 94 PRO A O 1
ATOM 720 N N . PHE A 1 95 ? -20.377 -1.117 -1.272 1.00 80.12 95 PHE A N 1
ATOM 721 C CA . PHE A 1 95 ? -18.964 -0.810 -1.127 1.00 80.12 95 PHE A CA 1
ATOM 722 C C . PHE A 1 95 ? -18.310 -0.718 -2.520 1.00 80.12 95 PHE A C 1
ATOM 724 O O . PHE A 1 95 ? -18.361 -1.674 -3.296 1.00 80.12 95 PHE A O 1
ATOM 731 N N . GLU A 1 96 ? -17.677 0.418 -2.823 1.00 85.06 96 GLU A N 1
ATOM 732 C CA . GLU A 1 96 ? -16.944 0.650 -4.073 1.00 85.06 96 GLU A CA 1
ATOM 733 C C . GLU A 1 96 ? -15.431 0.785 -3.795 1.00 85.06 96 GLU A C 1
ATOM 735 O O . GLU A 1 96 ? -15.021 1.666 -3.031 1.00 85.06 96 GLU A O 1
ATOM 740 N N . PRO A 1 97 ? -14.583 -0.076 -4.393 1.00 88.12 97 PRO A N 1
ATOM 741 C CA . PRO A 1 97 ? -13.131 0.096 -4.415 1.00 88.12 97 PRO A CA 1
ATOM 742 C C . PRO A 1 97 ? -12.698 1.426 -5.038 1.00 88.12 97 PRO A C 1
ATOM 744 O O . PRO A 1 97 ? -13.314 1.906 -5.989 1.00 88.12 97 PRO A O 1
ATOM 747 N N . LEU A 1 98 ? -11.585 1.988 -4.562 1.00 91.94 98 LEU A N 1
ATOM 748 C CA . LEU A 1 98 ? -10.944 3.123 -5.222 1.00 91.94 98 LEU A CA 1
ATOM 749 C C . LEU A 1 98 ? -10.373 2.704 -6.581 1.00 91.94 98 LEU A C 1
ATOM 751 O O . LEU A 1 98 ? -9.634 1.724 -6.685 1.00 91.94 98 LEU A O 1
ATOM 755 N N . ASP A 1 99 ? -10.642 3.509 -7.607 1.00 94.06 99 ASP A N 1
ATOM 756 C CA . ASP A 1 99 ? -9.953 3.405 -8.891 1.00 94.06 99 ASP A CA 1
ATOM 757 C C . ASP A 1 99 ? -8.473 3.843 -8.791 1.00 94.06 99 ASP A C 1
ATOM 759 O O . ASP A 1 99 ? -7.973 4.278 -7.743 1.00 94.06 99 ASP A O 1
ATOM 763 N N . ALA A 1 100 ? -7.742 3.721 -9.902 1.00 95.38 100 ALA A N 1
ATOM 764 C CA . ALA A 1 100 ? -6.330 4.084 -9.968 1.00 95.38 100 ALA A CA 1
ATOM 765 C C . ALA A 1 100 ? -6.067 5.584 -9.715 1.00 95.38 100 ALA A C 1
ATOM 767 O O . ALA A 1 100 ? -5.027 5.924 -9.147 1.00 95.38 100 ALA A O 1
ATOM 768 N N . GLU A 1 101 ? -6.973 6.487 -10.105 1.00 96.69 101 GLU A N 1
ATOM 769 C CA . GLU A 1 101 ? -6.821 7.943 -9.952 1.00 96.69 101 GLU A CA 1
ATOM 770 C C . GLU A 1 101 ? -7.134 8.397 -8.519 1.00 96.69 101 GLU A C 1
ATOM 772 O O . GLU A 1 101 ? -6.440 9.242 -7.952 1.00 96.69 101 GLU A O 1
ATOM 777 N N . ALA A 1 102 ? -8.167 7.832 -7.895 1.00 96.00 102 ALA A N 1
ATOM 778 C CA . ALA A 1 102 ? -8.469 8.024 -6.482 1.00 96.00 102 ALA A CA 1
ATOM 779 C C . ALA A 1 102 ? -7.345 7.467 -5.591 1.00 96.00 102 ALA A C 1
ATOM 781 O O . ALA A 1 102 ? -6.888 8.157 -4.679 1.00 96.00 102 ALA A O 1
ATOM 782 N N . THR A 1 103 ? -6.830 6.275 -5.909 1.00 96.44 103 THR A N 1
ATOM 783 C CA . THR A 1 103 ? -5.670 5.677 -5.226 1.00 96.44 103 THR A CA 1
ATOM 784 C C . THR A 1 103 ? -4.408 6.532 -5.394 1.00 96.44 103 THR A C 1
ATOM 786 O O . THR A 1 103 ? -3.718 6.806 -4.415 1.00 96.44 103 THR A O 1
ATOM 789 N N . ALA A 1 104 ? -4.127 7.028 -6.604 1.00 97.31 104 ALA A N 1
ATOM 790 C CA . ALA A 1 104 ? -2.999 7.924 -6.873 1.00 97.31 104 ALA A CA 1
ATOM 791 C C . ALA A 1 104 ? -3.069 9.232 -6.068 1.00 97.31 104 ALA A C 1
ATOM 793 O O . ALA A 1 104 ? -2.067 9.642 -5.484 1.00 97.31 104 ALA A O 1
ATOM 794 N N . ARG A 1 105 ? -4.249 9.866 -5.999 1.00 96.94 105 ARG A N 1
ATOM 795 C CA . ARG A 1 105 ? -4.472 11.068 -5.177 1.00 96.94 105 ARG A CA 1
ATOM 796 C C . ARG A 1 105 ? -4.257 10.779 -3.694 1.00 96.94 105 ARG A C 1
ATOM 798 O O . ARG A 1 105 ? -3.458 11.467 -3.073 1.00 96.94 105 ARG A O 1
ATOM 805 N N . ARG A 1 106 ? -4.856 9.705 -3.160 1.00 94.94 106 ARG A N 1
ATOM 806 C CA . ARG A 1 106 ? -4.675 9.304 -1.754 1.00 94.94 106 ARG A CA 1
ATOM 807 C C . ARG A 1 106 ? -3.205 9.050 -1.402 1.00 94.94 106 ARG A C 1
ATOM 809 O O . ARG A 1 106 ? -2.771 9.454 -0.332 1.00 94.94 106 ARG A O 1
ATOM 816 N N . LEU A 1 107 ? -2.429 8.432 -2.296 1.00 96.50 107 LEU A N 1
ATOM 817 C CA . LEU A 1 107 ? -0.993 8.221 -2.083 1.00 96.50 107 LEU A CA 1
ATOM 818 C C . LEU A 1 107 ? -0.193 9.535 -2.122 1.00 96.50 107 LEU A C 1
ATOM 820 O O . LEU A 1 107 ? 0.738 9.694 -1.340 1.00 96.50 107 LEU A O 1
ATOM 824 N N . LEU A 1 108 ? -0.554 10.496 -2.977 1.00 96.94 108 LEU A N 1
ATOM 825 C CA . LEU A 1 108 ? 0.072 11.825 -2.965 1.00 96.94 108 LEU A CA 1
ATOM 826 C C . LEU A 1 108 ? -0.295 12.635 -1.712 1.00 96.94 108 LEU A C 1
ATOM 828 O O . LEU A 1 108 ? 0.562 13.343 -1.191 1.00 96.94 108 LEU A O 1
ATOM 832 N N . ASP A 1 109 ? -1.519 12.497 -1.199 1.00 95.75 109 ASP A N 1
ATOM 833 C CA . ASP A 1 109 ? -1.942 13.118 0.062 1.00 95.75 109 ASP A CA 1
ATOM 834 C C . ASP A 1 109 ? -1.244 12.479 1.283 1.00 95.75 109 ASP A C 1
ATOM 836 O O . ASP A 1 109 ? -0.916 13.175 2.242 1.00 95.75 109 ASP A O 1
ATOM 840 N N . GLU A 1 110 ? -0.987 11.164 1.245 1.00 94.31 110 GLU A N 1
ATOM 841 C CA . GLU A 1 110 ? -0.315 10.408 2.313 1.00 94.31 110 GLU A CA 1
ATOM 842 C C . GLU A 1 110 ? 1.200 10.675 2.370 1.00 94.31 110 GLU A C 1
ATOM 844 O O . GLU A 1 110 ? 1.741 10.938 3.444 1.00 94.31 110 GLU A O 1
ATOM 849 N N . PHE A 1 111 ? 1.889 10.618 1.225 1.00 94.50 111 PHE A N 1
ATOM 850 C CA . PHE A 1 111 ? 3.353 10.742 1.149 1.00 94.50 111 PHE A CA 1
ATOM 851 C C . PHE A 1 111 ? 3.842 12.175 0.885 1.00 94.50 111 PHE A C 1
ATOM 853 O O . PHE A 1 111 ? 4.994 12.503 1.176 1.00 94.50 111 PHE A O 1
ATOM 860 N N . GLY A 1 112 ? 2.980 13.047 0.360 1.00 89.62 112 GLY A N 1
ATOM 861 C CA . GLY A 1 112 ? 3.251 14.470 0.192 1.00 89.62 112 GLY A CA 1
ATOM 862 C C . GLY A 1 112 ? 4.355 14.818 -0.815 1.00 89.62 112 GLY A C 1
ATOM 863 O O . GLY A 1 112 ? 4.610 14.138 -1.812 1.00 89.62 112 GLY A O 1
ATOM 864 N N . GLY A 1 113 ? 4.994 15.965 -0.573 1.00 86.75 113 GLY A N 1
ATOM 865 C CA . GLY A 1 113 ? 5.983 16.549 -1.478 1.00 86.75 113 GLY A CA 1
ATOM 866 C C . GLY A 1 113 ? 7.262 15.717 -1.592 1.00 86.75 113 GLY A C 1
ATOM 867 O O . GLY A 1 113 ? 7.902 15.405 -0.594 1.00 86.75 113 GLY A O 1
ATOM 868 N N . GLY A 1 114 ? 7.668 15.423 -2.828 1.00 92.81 114 GLY A N 1
ATOM 869 C CA . GLY A 1 114 ? 8.847 14.605 -3.139 1.00 92.81 114 GLY A CA 1
ATOM 870 C C . GLY A 1 114 ? 8.501 13.232 -3.715 1.00 92.81 114 GLY A C 1
ATOM 871 O O . GLY A 1 114 ? 9.368 12.609 -4.323 1.00 92.81 114 GLY A O 1
ATOM 872 N N . PHE A 1 115 ? 7.242 12.802 -3.597 1.00 98.06 115 PHE A N 1
ATOM 873 C CA . PHE A 1 115 ? 6.718 11.635 -4.300 1.00 98.06 115 PHE A CA 1
ATOM 874 C C . PHE A 1 115 ? 6.043 12.013 -5.628 1.00 98.06 115 PHE A C 1
ATOM 876 O O . PHE A 1 115 ? 5.734 13.171 -5.913 1.00 98.06 115 PHE A O 1
ATOM 883 N N . SER A 1 116 ? 5.873 11.019 -6.490 1.00 98.44 116 SER A N 1
ATOM 884 C CA . SER A 1 116 ? 5.242 11.093 -7.807 1.00 98.44 116 SER A CA 1
ATOM 885 C C . SER A 1 116 ? 4.563 9.760 -8.120 1.00 98.44 116 SER A C 1
ATOM 887 O O . SER A 1 116 ? 4.861 8.748 -7.485 1.00 98.44 116 SER A O 1
ATOM 889 N N . ILE A 1 117 ? 3.637 9.759 -9.082 1.00 98.44 117 ILE A N 1
ATOM 890 C CA . ILE A 1 117 ? 2.855 8.573 -9.446 1.00 98.44 117 ILE A CA 1
ATOM 891 C C . ILE A 1 117 ? 3.170 8.131 -10.875 1.00 98.44 117 ILE A C 1
ATOM 893 O O . ILE A 1 117 ? 3.133 8.936 -11.803 1.00 98.44 117 ILE A O 1
ATOM 897 N N . HIS A 1 118 ? 3.396 6.830 -11.057 1.00 98.56 118 HIS A N 1
ATOM 898 C CA . HIS A 1 118 ? 3.361 6.156 -12.351 1.00 98.56 118 HIS A CA 1
ATOM 899 C C . HIS A 1 118 ? 2.235 5.113 -12.336 1.00 98.56 118 HIS A C 1
ATOM 901 O O . HIS A 1 118 ? 2.204 4.236 -11.474 1.00 98.56 118 HIS A O 1
ATOM 907 N N . GLN A 1 119 ? 1.2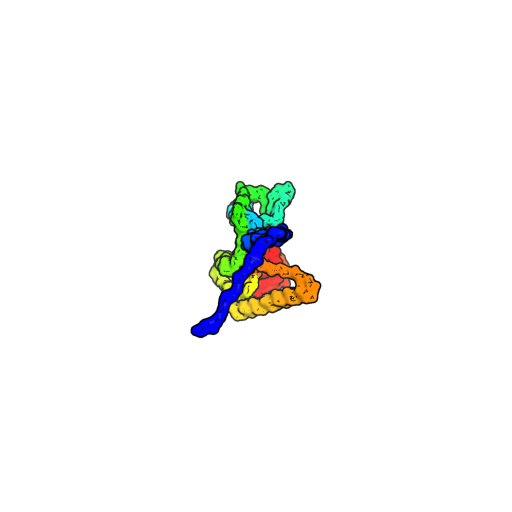87 5.218 -13.268 1.00 98.50 119 GLN A N 1
ATOM 908 C CA . GLN A 1 119 ? 0.182 4.267 -13.416 1.00 98.50 119 GLN A CA 1
ATOM 909 C C . GLN A 1 119 ? 0.439 3.318 -14.589 1.00 98.50 119 GLN A C 1
ATOM 911 O O . GLN A 1 119 ? 0.986 3.709 -15.620 1.00 98.50 119 GLN A O 1
ATOM 916 N N . THR A 1 120 ? -0.004 2.075 -14.432 1.00 98.12 120 THR A N 1
ATOM 917 C CA . THR A 1 120 ? -0.015 1.038 -15.476 1.00 98.12 120 THR A CA 1
ATOM 918 C C . THR A 1 120 ? -1.446 0.506 -15.651 1.00 98.12 120 THR A C 1
ATOM 920 O O . THR A 1 120 ? -2.391 1.156 -15.209 1.00 98.12 120 THR A O 1
ATOM 923 N N . ALA A 1 121 ? -1.638 -0.651 -16.294 1.00 96.31 121 ALA A N 1
ATOM 924 C CA . ALA A 1 121 ? -2.972 -1.240 -16.425 1.00 96.31 121 ALA A CA 1
ATOM 925 C C . ALA A 1 121 ? -3.489 -1.792 -15.084 1.00 96.31 121 ALA A C 1
ATOM 927 O O . ALA A 1 121 ? -4.678 -1.675 -14.802 1.00 96.31 121 ALA A O 1
ATOM 928 N N . HIS A 1 122 ? -2.600 -2.348 -14.252 1.00 97.12 122 HIS A N 1
ATOM 929 C CA . HIS A 1 122 ? -2.973 -3.000 -12.989 1.00 97.12 122 HIS A CA 1
ATOM 930 C C . HIS A 1 122 ? -2.356 -2.351 -11.741 1.00 97.12 122 HIS A C 1
ATOM 932 O O . HIS A 1 122 ? -2.803 -2.642 -10.633 1.00 97.12 122 HIS A O 1
ATOM 938 N N . TYR A 1 123 ? -1.338 -1.493 -11.893 1.00 97.88 123 TYR A N 1
ATOM 939 C CA . TYR A 1 123 ? -0.570 -0.933 -10.771 1.00 97.88 123 TYR A CA 1
ATOM 940 C C . TYR A 1 123 ? -0.624 0.593 -10.673 1.00 97.88 123 TYR A C 1
ATOM 942 O O . TYR A 1 123 ? -0.541 1.295 -11.684 1.00 97.88 123 TYR A O 1
ATOM 950 N N . VAL A 1 124 ? -0.635 1.088 -9.432 1.00 98.38 124 VAL A N 1
ATOM 951 C CA . VAL A 1 124 ? -0.329 2.479 -9.064 1.00 98.38 124 VAL A CA 1
ATOM 952 C C . VAL A 1 124 ? 0.996 2.480 -8.304 1.00 98.38 124 VAL A C 1
ATOM 954 O O . VAL A 1 124 ? 1.103 1.921 -7.213 1.00 98.38 124 VAL A O 1
ATOM 957 N N . ILE A 1 125 ? 2.020 3.092 -8.892 1.00 98.62 125 ILE A N 1
ATOM 958 C CA . ILE A 1 125 ? 3.375 3.133 -8.342 1.00 98.62 125 ILE A CA 1
ATOM 959 C C . ILE A 1 125 ? 3.629 4.525 -7.776 1.00 98.62 125 ILE A C 1
ATOM 961 O O . ILE A 1 125 ? 3.707 5.487 -8.537 1.00 98.62 125 ILE A O 1
ATOM 965 N N . CYS A 1 126 ? 3.765 4.627 -6.455 1.00 98.62 126 CYS A N 1
ATOM 966 C CA . CYS A 1 126 ? 4.155 5.854 -5.765 1.00 98.62 126 CYS A CA 1
ATOM 967 C C . CYS A 1 126 ? 5.661 5.820 -5.496 1.00 98.62 126 CYS A C 1
ATOM 969 O O . CYS A 1 126 ? 6.174 4.845 -4.945 1.00 98.62 126 CYS A O 1
ATOM 971 N N . TYR A 1 127 ? 6.391 6.848 -5.922 1.00 98.62 127 TYR A N 1
ATOM 972 C CA . TYR A 1 127 ? 7.851 6.820 -5.916 1.00 98.62 127 TYR A CA 1
ATOM 973 C C . TYR A 1 127 ? 8.482 8.184 -5.638 1.00 98.62 127 TYR A C 1
ATOM 975 O O . TYR A 1 127 ? 7.962 9.204 -6.077 1.00 98.62 127 TYR A O 1
ATOM 983 N N . ASN A 1 128 ? 9.642 8.201 -4.975 1.00 97.94 128 ASN A N 1
ATOM 984 C CA . ASN A 1 128 ? 10.495 9.396 -4.822 1.00 97.94 128 ASN A CA 1
ATOM 985 C C . ASN A 1 128 ? 11.855 9.262 -5.554 1.00 97.94 128 ASN A C 1
ATOM 987 O O . ASN A 1 128 ? 12.782 10.052 -5.357 1.00 97.94 128 ASN A O 1
ATOM 991 N N . THR A 1 129 ? 11.971 8.238 -6.408 1.00 96.94 129 THR A N 1
ATOM 992 C CA . THR A 1 129 ? 13.106 7.952 -7.303 1.00 96.94 129 THR A CA 1
ATOM 993 C C . THR A 1 129 ? 12.953 8.623 -8.686 1.00 96.94 129 THR A C 1
ATOM 995 O O . THR A 1 129 ? 12.110 9.494 -8.885 1.00 96.94 129 THR A O 1
ATOM 998 N N . SER A 1 130 ? 13.772 8.245 -9.673 1.00 97.56 130 SER A N 1
ATOM 999 C CA . SER A 1 130 ? 13.633 8.737 -11.055 1.00 97.56 130 SER A CA 1
ATOM 1000 C C . SER A 1 130 ? 12.421 8.133 -11.787 1.00 97.56 130 SER A C 1
ATOM 1002 O O . SER A 1 130 ? 12.148 6.941 -11.647 1.00 97.56 130 SER A O 1
ATOM 1004 N N . SER A 1 131 ? 11.760 8.925 -12.646 1.00 98.00 131 SER A N 1
ATOM 1005 C CA . SER A 1 131 ? 10.638 8.463 -13.493 1.00 98.00 131 SER A CA 1
ATOM 1006 C C . SER A 1 131 ? 11.001 7.219 -14.309 1.00 98.00 131 SER A C 1
ATOM 1008 O O . SER A 1 131 ? 10.290 6.223 -14.270 1.00 98.00 131 SER A O 1
ATOM 1010 N N . ALA A 1 132 ? 12.181 7.215 -14.941 1.00 98.38 132 ALA A N 1
ATOM 1011 C CA . ALA A 1 132 ? 12.656 6.090 -15.745 1.00 98.38 132 ALA A CA 1
ATOM 1012 C C . ALA A 1 132 ? 12.796 4.774 -14.949 1.00 98.38 132 ALA A C 1
ATOM 1014 O O . ALA A 1 132 ? 12.574 3.698 -15.502 1.00 98.38 132 ALA A O 1
ATOM 1015 N N . TYR A 1 133 ? 13.144 4.838 -13.657 1.00 97.88 133 TYR A N 1
ATOM 1016 C CA . TYR A 1 133 ? 13.189 3.649 -12.798 1.00 97.88 133 TYR A CA 1
ATOM 1017 C C . TYR A 1 133 ? 11.782 3.217 -12.360 1.00 97.88 133 TYR A C 1
ATOM 1019 O O . TYR A 1 133 ? 11.483 2.027 -12.390 1.00 97.88 133 TYR A O 1
ATOM 1027 N N . ALA A 1 134 ? 10.882 4.160 -12.057 1.00 98.25 134 ALA A N 1
ATOM 1028 C CA . ALA A 1 134 ? 9.482 3.852 -11.756 1.00 98.25 134 ALA A CA 1
ATOM 1029 C C . ALA A 1 134 ? 8.740 3.219 -12.954 1.00 98.25 134 ALA A C 1
ATOM 1031 O O . ALA A 1 134 ? 8.026 2.231 -12.785 1.00 98.25 134 ALA A O 1
ATOM 1032 N N . GLU A 1 135 ? 8.969 3.724 -14.169 1.00 98.56 135 GLU A N 1
ATOM 1033 C CA . GLU A 1 135 ? 8.475 3.166 -15.438 1.00 98.56 135 GLU A CA 1
ATOM 1034 C C . GLU A 1 135 ? 9.033 1.756 -15.695 1.00 98.56 135 GLU A C 1
ATOM 1036 O O . GLU A 1 135 ? 8.302 0.845 -16.095 1.00 98.56 135 GLU A O 1
ATOM 1041 N N . TRP A 1 136 ? 10.324 1.539 -15.416 1.00 98.44 136 TRP A N 1
ATOM 1042 C CA . TRP A 1 136 ? 10.947 0.216 -15.507 1.00 98.44 136 TRP A CA 1
ATOM 1043 C 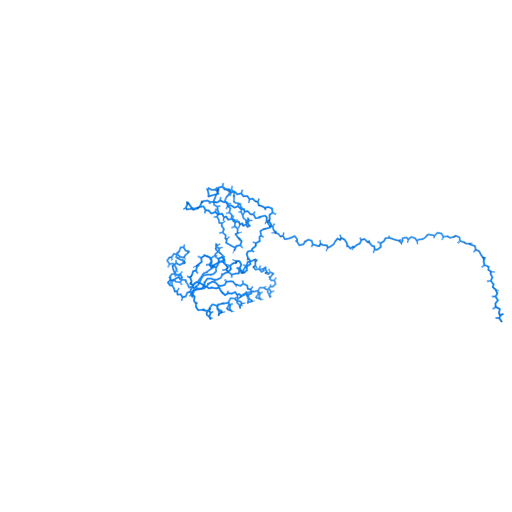C . TRP A 1 136 ? 10.343 -0.775 -14.498 1.00 98.44 136 TRP A C 1
ATOM 1045 O O . TRP A 1 136 ? 10.014 -1.903 -14.877 1.00 98.44 136 TRP A O 1
ATOM 1055 N N . CYS A 1 137 ? 10.120 -0.348 -13.250 1.00 98.00 137 CYS A N 1
ATOM 1056 C CA . CYS A 1 137 ? 9.408 -1.131 -12.239 1.00 98.00 137 CYS A CA 1
ATOM 1057 C C . CYS A 1 137 ? 7.975 -1.453 -12.690 1.00 98.00 137 CYS A C 1
ATOM 1059 O O . CYS A 1 137 ? 7.557 -2.605 -12.596 1.00 98.00 137 CYS A O 1
ATOM 1061 N N . GLY A 1 138 ? 7.245 -0.490 -13.263 1.00 98.38 138 GLY A N 1
ATOM 1062 C CA . GLY A 1 138 ? 5.917 -0.712 -13.847 1.00 98.38 138 GLY A CA 1
ATOM 1063 C C . GLY A 1 138 ? 5.924 -1.789 -14.931 1.00 98.38 138 GLY A C 1
ATOM 1064 O O . GLY A 1 138 ? 5.152 -2.746 -14.870 1.00 98.38 138 GLY A O 1
ATOM 1065 N N . ALA A 1 139 ? 6.863 -1.710 -15.876 1.00 98.56 139 ALA A N 1
ATOM 1066 C CA . ALA A 1 139 ? 7.028 -2.716 -16.923 1.00 98.56 139 ALA A CA 1
ATOM 1067 C C . ALA A 1 139 ? 7.432 -4.109 -16.387 1.00 98.56 139 ALA A C 1
ATOM 1069 O O . ALA A 1 139 ? 7.105 -5.127 -17.012 1.00 98.56 139 ALA A O 1
ATOM 1070 N N . LEU A 1 140 ? 8.137 -4.173 -15.252 1.00 97.94 140 LEU A N 1
ATOM 1071 C CA . LEU A 1 140 ? 8.479 -5.413 -14.550 1.00 97.94 140 LEU A CA 1
ATOM 1072 C C . LEU A 1 140 ? 7.249 -6.027 -13.861 1.00 97.94 140 LEU A C 1
ATOM 1074 O O . LEU A 1 140 ? 6.959 -7.203 -14.091 1.00 97.94 140 LEU A O 1
ATOM 1078 N N . TYR A 1 141 ? 6.501 -5.237 -13.087 1.00 97.81 141 TYR A N 1
ATOM 1079 C CA . TYR A 1 141 ? 5.274 -5.664 -12.405 1.00 97.81 141 TYR A CA 1
ATOM 1080 C C . TYR A 1 141 ? 4.208 -6.155 -13.391 1.00 97.81 141 TYR A C 1
ATOM 1082 O O . TYR A 1 141 ? 3.679 -7.254 -13.24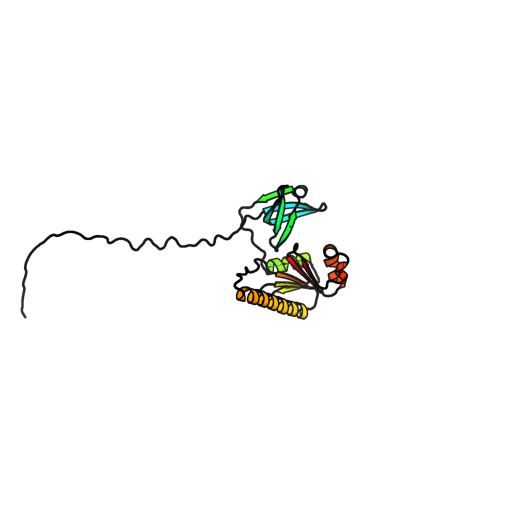4 1.00 97.81 141 TYR A O 1
ATOM 1090 N N . GLU A 1 142 ? 3.981 -5.421 -14.478 1.00 98.31 142 GLU A N 1
ATOM 1091 C CA . GLU A 1 142 ? 3.075 -5.815 -15.562 1.00 98.31 142 GLU A CA 1
ATOM 1092 C C . GLU A 1 142 ? 3.472 -7.144 -16.234 1.00 98.31 142 GLU A C 1
ATOM 1094 O O . GLU A 1 142 ? 2.623 -7.935 -16.657 1.00 98.31 142 GLU A O 1
ATOM 1099 N N . ARG A 1 143 ? 4.777 -7.430 -16.331 1.00 98.38 143 ARG A N 1
ATOM 1100 C CA . ARG A 1 143 ? 5.275 -8.712 -16.851 1.00 98.38 143 ARG A CA 1
ATOM 1101 C C . ARG A 1 143 ? 5.053 -9.849 -15.855 1.00 98.38 143 ARG A C 1
ATOM 1103 O O . ARG A 1 143 ? 4.679 -10.940 -16.281 1.00 98.38 143 ARG A O 1
ATOM 1110 N N . LEU A 1 144 ? 5.262 -9.594 -14.563 1.00 96.75 144 LEU A N 1
ATOM 1111 C CA . LEU A 1 144 ? 4.989 -10.547 -13.487 1.00 96.75 144 LEU A CA 1
ATOM 1112 C C . LEU A 1 144 ? 3.496 -10.898 -13.431 1.00 96.75 144 LEU A C 1
ATOM 1114 O O . LEU A 1 144 ? 3.165 -12.081 -13.430 1.00 96.75 144 LEU A O 1
ATOM 1118 N N . TYR A 1 145 ? 2.614 -9.895 -13.480 1.00 97.00 145 TYR A N 1
ATOM 1119 C CA . TYR A 1 145 ? 1.159 -10.064 -13.520 1.00 97.00 145 TYR A CA 1
ATOM 1120 C C . TYR A 1 145 ? 0.735 -10.991 -14.666 1.00 97.00 145 TYR A C 1
ATOM 1122 O O . TYR A 1 145 ? 0.158 -12.055 -14.434 1.00 97.00 145 TYR A O 1
ATOM 1130 N N . ARG A 1 146 ? 1.111 -10.656 -15.911 1.00 96.94 146 ARG A N 1
ATOM 1131 C CA . ARG A 1 146 ? 0.796 -11.497 -17.079 1.00 96.94 146 ARG A CA 1
ATOM 1132 C C . ARG A 1 146 ? 1.380 -12.903 -16.961 1.00 96.94 146 ARG A C 1
ATOM 1134 O O . ARG A 1 146 ? 0.704 -13.863 -17.323 1.00 96.94 146 ARG A O 1
ATOM 1141 N N . GLY A 1 147 ? 2.605 -13.039 -16.453 1.00 97.69 147 GLY A N 1
ATOM 1142 C CA . GLY A 1 147 ? 3.248 -14.336 -16.232 1.00 97.69 147 GLY A CA 1
ATOM 1143 C C . GLY A 1 147 ? 2.486 -15.211 -15.234 1.00 97.69 147 GLY A C 1
ATOM 1144 O O . GLY A 1 147 ? 2.233 -16.379 -15.522 1.00 97.69 147 GLY A O 1
ATOM 1145 N N . PHE A 1 148 ? 2.058 -14.636 -14.107 1.00 96.69 148 PHE A N 1
ATOM 1146 C CA . PHE A 1 148 ? 1.264 -15.314 -13.083 1.00 96.69 148 PHE A CA 1
ATOM 1147 C C . PHE A 1 148 ? -0.089 -15.784 -13.634 1.00 96.69 148 PHE A C 1
ATOM 1149 O O . PHE A 1 148 ? -0.410 -16.970 -13.541 1.00 96.69 148 PHE A O 1
ATOM 1156 N N . PHE A 1 149 ? -0.846 -14.888 -14.278 1.00 96.00 149 PHE A N 1
ATOM 1157 C CA . PHE A 1 149 ? -2.153 -15.230 -14.846 1.00 96.00 149 PHE A CA 1
ATOM 1158 C C . PHE A 1 149 ? -2.052 -16.274 -15.967 1.00 96.00 149 PHE A C 1
ATOM 1160 O O . PHE A 1 149 ? -2.836 -17.224 -16.005 1.00 96.00 149 PHE A O 1
ATOM 1167 N N . THR A 1 150 ? -1.042 -16.163 -16.835 1.00 96.12 150 THR A N 1
ATOM 1168 C CA . THR A 1 150 ? -0.781 -17.147 -17.902 1.00 96.12 150 THR A CA 1
ATOM 1169 C C . THR A 1 150 ? -0.389 -18.511 -17.330 1.00 96.12 150 THR A C 1
ATOM 1171 O O . THR A 1 150 ? -0.818 -19.540 -17.843 1.00 96.12 150 THR A O 1
ATOM 1174 N N . TYR A 1 151 ? 0.422 -18.554 -16.269 1.00 97.44 151 TYR A N 1
ATOM 1175 C CA . TYR A 1 151 ? 0.845 -19.816 -15.663 1.00 97.44 151 TYR A CA 1
ATOM 1176 C C . TYR A 1 151 ? -0.349 -20.602 -15.106 1.00 97.44 151 TYR A C 1
ATOM 1178 O O . TYR A 1 151 ? -0.530 -21.766 -15.457 1.00 97.44 151 TYR A O 1
ATOM 1186 N N . TRP A 1 152 ? -1.185 -19.963 -14.284 1.00 97.00 152 TRP A N 1
ATOM 1187 C CA . TRP A 1 152 ? -2.290 -20.635 -13.594 1.00 97.00 152 TRP A CA 1
ATOM 1188 C C . TRP A 1 152 ? -3.481 -20.959 -14.499 1.00 97.00 152 TRP A C 1
ATOM 1190 O O . TRP A 1 152 ? -4.031 -22.055 -14.387 1.00 97.00 152 TRP A O 1
ATOM 1200 N N . SER A 1 153 ? -3.822 -20.088 -15.455 1.00 94.38 153 SER A N 1
ATOM 1201 C CA . SER A 1 153 ? -4.862 -20.395 -16.453 1.00 94.38 153 SER A CA 1
ATOM 1202 C C . SER A 1 153 ? -4.496 -21.616 -17.308 1.00 94.38 153 SER A C 1
ATOM 1204 O O . SER A 1 153 ? -5.345 -22.471 -17.551 1.00 94.38 153 SER A O 1
ATOM 1206 N N . ASN A 1 154 ? -3.215 -21.785 -17.662 1.00 96.31 154 ASN A N 1
ATOM 1207 C CA . ASN A 1 154 ? -2.717 -22.993 -18.332 1.00 96.31 154 ASN A CA 1
ATOM 1208 C C . ASN A 1 154 ? -2.774 -24.264 -17.457 1.00 96.31 154 ASN A C 1
ATOM 1210 O O . ASN A 1 154 ? -2.740 -25.366 -17.999 1.00 96.31 154 ASN A O 1
ATOM 1214 N N . GLN A 1 155 ? -2.874 -24.138 -16.127 1.00 97.06 155 GLN A N 1
ATOM 1215 C CA . GLN A 1 155 ? -3.146 -25.257 -15.208 1.00 97.06 155 GLN A CA 1
ATOM 1216 C C . GLN A 1 155 ? -4.653 -25.490 -14.979 1.00 97.06 155 GLN A C 1
ATOM 1218 O O . GLN A 1 155 ? -5.025 -26.313 -14.145 1.00 97.06 155 GLN A O 1
ATOM 1223 N N . GLY A 1 156 ? -5.532 -24.768 -15.684 1.00 95.81 156 GLY A N 1
ATOM 1224 C CA . GLY A 1 156 ? -6.984 -24.846 -15.501 1.00 95.81 156 GLY A CA 1
ATOM 1225 C C . GLY A 1 156 ? -7.497 -24.171 -14.225 1.00 95.81 156 GLY A C 1
ATOM 1226 O O . GLY A 1 156 ? -8.631 -24.423 -13.826 1.00 95.81 156 GLY A O 1
ATOM 1227 N N . VAL A 1 157 ? -6.685 -23.329 -13.575 1.00 96.31 157 VAL A N 1
ATOM 1228 C CA . VAL A 1 157 ? -7.107 -22.541 -12.411 1.00 96.31 157 VAL A CA 1
ATOM 1229 C C . VAL A 1 157 ? -7.723 -21.231 -12.893 1.00 96.31 157 VAL A C 1
ATOM 1231 O O . VAL A 1 157 ? -7.044 -20.399 -13.497 1.00 96.31 157 VAL A O 1
ATOM 1234 N N . GLU A 1 158 ? -9.007 -21.038 -12.601 1.00 90.75 158 GLU A N 1
ATOM 1235 C CA . GLU A 1 158 ? -9.692 -19.765 -12.810 1.00 90.75 158 GLU A CA 1
ATOM 1236 C C . GLU A 1 158 ? -9.223 -18.755 -11.752 1.00 90.75 158 GLU A C 1
ATOM 1238 O O . GLU A 1 158 ? -9.444 -18.930 -10.553 1.00 90.75 158 GLU A O 1
ATOM 1243 N N . LEU A 1 159 ? -8.525 -17.709 -12.198 1.00 92.06 159 LEU A N 1
ATOM 1244 C CA . LEU A 1 159 ? -8.069 -16.618 -11.343 1.00 92.06 159 LEU A CA 1
ATOM 1245 C C . LEU A 1 159 ? -9.022 -15.431 -11.446 1.00 92.06 159 LEU A C 1
ATOM 1247 O O . LEU A 1 159 ? -9.349 -14.981 -12.542 1.00 92.06 159 LEU A O 1
ATOM 1251 N N . ARG A 1 160 ? -9.391 -14.868 -10.294 1.00 91.31 160 ARG A N 1
ATOM 1252 C CA . ARG A 1 160 ? -10.091 -13.585 -10.210 1.00 91.31 160 ARG A CA 1
ATOM 1253 C C . ARG A 1 160 ? -9.080 -12.438 -10.278 1.00 91.31 160 ARG A C 1
ATOM 1255 O O . ARG A 1 160 ? -8.100 -12.436 -9.535 1.00 91.31 160 ARG A O 1
ATOM 1262 N N . GLU A 1 161 ? -9.344 -11.453 -11.131 1.00 90.56 161 GLU A N 1
ATOM 1263 C CA . GLU A 1 161 ? -8.543 -10.226 -11.200 1.00 90.56 161 GLU A CA 1
ATOM 1264 C C . GLU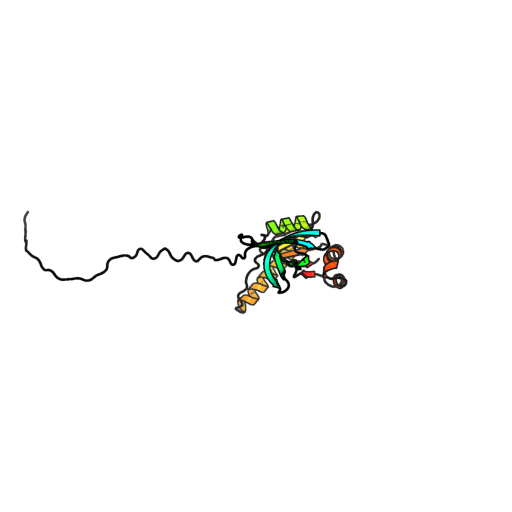 A 1 161 ? -8.696 -9.368 -9.924 1.00 90.56 161 GLU A C 1
ATOM 1266 O O . GLU A 1 161 ? -9.764 -9.380 -9.290 1.00 90.56 161 GLU A O 1
ATOM 1271 N N . PRO A 1 162 ? -7.652 -8.621 -9.512 1.00 88.94 162 PRO A N 1
ATOM 1272 C CA . PRO A 1 162 ? -7.742 -7.694 -8.388 1.00 88.94 162 PRO A CA 1
ATOM 1273 C C . PRO A 1 162 ? -8.868 -6.678 -8.592 1.00 88.94 162 PRO A C 1
ATOM 1275 O O . PRO A 1 162 ? -8.985 -6.063 -9.644 1.00 88.94 162 PRO A O 1
ATOM 1278 N N . THR A 1 163 ? -9.697 -6.473 -7.566 1.00 86.00 163 THR A N 1
ATOM 1279 C CA . THR A 1 163 ? -10.776 -5.462 -7.606 1.00 86.00 163 THR A CA 1
ATOM 1280 C C . THR A 1 163 ? -10.276 -4.057 -7.218 1.00 86.00 163 THR A C 1
ATOM 1282 O O . THR A 1 163 ? -11.032 -3.097 -7.272 1.00 86.00 163 THR A O 1
ATOM 1285 N N . TRP A 1 164 ? -8.993 -3.941 -6.859 1.00 88.50 164 TRP A N 1
ATOM 1286 C CA . TRP A 1 164 ? -8.273 -2.701 -6.560 1.00 88.50 164 TRP A CA 1
ATOM 1287 C C . TRP A 1 164 ? -7.044 -2.595 -7.466 1.00 88.50 164 TRP A C 1
ATOM 1289 O O . TRP A 1 164 ? -6.467 -3.637 -7.802 1.00 88.50 164 TRP A O 1
ATOM 1299 N N . PRO A 1 165 ? -6.574 -1.379 -7.791 1.00 94.12 165 PRO A N 1
ATOM 1300 C CA . PRO A 1 165 ? -5.222 -1.199 -8.305 1.00 94.12 165 PRO A CA 1
ATOM 1301 C C . PRO A 1 165 ? -4.193 -1.751 -7.308 1.00 94.12 165 PRO A C 1
ATOM 1303 O O . PRO A 1 165 ? -4.283 -1.528 -6.101 1.00 94.12 165 PRO A O 1
ATOM 1306 N N . LEU A 1 166 ? -3.185 -2.455 -7.815 1.00 95.88 166 LEU A N 1
ATOM 1307 C CA . LEU A 1 166 ? -2.086 -2.980 -7.011 1.00 95.88 166 LEU A CA 1
ATOM 1308 C C . LEU A 1 166 ? -1.085 -1.857 -6.707 1.00 95.88 166 LEU A C 1
ATOM 1310 O O . LEU A 1 166 ? -0.555 -1.220 -7.619 1.00 95.88 166 LEU A O 1
ATOM 1314 N N . VAL A 1 167 ? -0.805 -1.602 -5.430 1.00 97.75 167 VAL A N 1
ATOM 1315 C CA . VAL A 1 167 ? 0.060 -0.484 -5.024 1.00 97.75 167 VAL A CA 1
ATOM 1316 C C . VAL A 1 167 ? 1.500 -0.946 -4.817 1.00 97.75 167 VAL A C 1
ATOM 1318 O O . VAL A 1 167 ? 1.757 -1.907 -4.088 1.00 97.75 167 VAL A O 1
ATOM 1321 N N . ALA A 1 168 ? 2.449 -0.220 -5.413 1.00 98.25 168 ALA A N 1
ATOM 1322 C CA . ALA A 1 168 ? 3.872 -0.360 -5.115 1.00 98.25 168 ALA A CA 1
ATOM 1323 C C . ALA A 1 168 ? 4.486 0.981 -4.687 1.00 98.25 168 ALA A C 1
ATOM 1325 O O . ALA A 1 168 ? 4.302 2.001 -5.350 1.00 98.25 168 ALA A O 1
ATOM 1326 N N . LEU A 1 169 ? 5.237 0.965 -3.589 1.00 98.25 169 LEU A N 1
ATOM 1327 C CA . LEU A 1 169 ? 6.020 2.080 -3.072 1.00 98.25 169 LEU A CA 1
ATOM 1328 C C . LEU A 1 169 ? 7.488 1.859 -3.453 1.00 98.25 169 LEU A C 1
ATOM 1330 O O . LEU A 1 169 ? 8.083 0.858 -3.049 1.00 98.25 169 LEU A O 1
ATOM 1334 N N . VAL A 1 170 ? 8.062 2.770 -4.242 1.00 98.38 170 VAL A N 1
ATOM 1335 C CA . VAL A 1 170 ? 9.446 2.671 -4.738 1.00 98.38 170 VAL A CA 1
ATOM 1336 C C . VAL A 1 170 ? 10.263 3.852 -4.225 1.00 98.38 170 VAL A C 1
ATOM 1338 O O . VAL A 1 170 ? 10.226 4.963 -4.764 1.00 98.38 170 VAL A O 1
ATOM 1341 N N . PHE A 1 171 ? 11.006 3.592 -3.157 1.00 98.00 171 PHE A N 1
ATOM 1342 C CA . PHE A 1 171 ? 11.900 4.554 -2.535 1.00 98.00 171 PHE A CA 1
ATOM 1343 C C . PHE A 1 171 ? 13.184 4.727 -3.362 1.00 98.00 171 PHE A C 1
ATOM 1345 O O . PHE A 1 171 ? 13.571 3.875 -4.157 1.00 98.00 171 PHE A O 1
ATOM 1352 N N . ARG A 1 172 ? 13.840 5.876 -3.214 1.00 96.75 172 ARG A N 1
ATOM 1353 C CA . ARG A 1 172 ? 15.045 6.251 -3.971 1.00 96.75 172 ARG A CA 1
ATOM 1354 C C . ARG A 1 172 ? 16.339 5.686 -3.395 1.00 96.75 172 ARG A C 1
ATOM 1356 O O . ARG A 1 172 ? 17.348 5.644 -4.094 1.00 96.75 172 ARG A O 1
ATOM 1363 N N . ASP A 1 173 ? 16.325 5.352 -2.110 1.00 95.44 173 ASP A N 1
ATOM 1364 C CA . ASP A 1 173 ? 17.479 4.909 -1.346 1.00 95.44 173 ASP A CA 1
ATOM 1365 C C . ASP A 1 173 ? 17.052 4.049 -0.148 1.00 95.44 173 ASP A C 1
ATOM 1367 O O . ASP A 1 173 ? 15.895 4.023 0.280 1.00 95.44 173 ASP A O 1
ATOM 1371 N N . ARG A 1 174 ? 18.037 3.338 0.406 1.00 95.25 174 ARG A N 1
ATOM 1372 C CA . ARG A 1 174 ? 17.874 2.468 1.574 1.00 95.25 174 ARG A CA 1
ATOM 1373 C C . ARG A 1 174 ? 17.512 3.238 2.846 1.00 95.25 174 ARG A C 1
ATOM 1375 O O . ARG A 1 174 ? 16.989 2.629 3.769 1.00 95.25 174 ARG A O 1
ATOM 1382 N N . GLU A 1 175 ? 17.829 4.529 2.928 1.00 95.12 175 GLU A N 1
ATOM 1383 C CA . GLU A 1 175 ? 17.594 5.350 4.120 1.00 95.12 175 GLU A CA 1
ATOM 1384 C C . GLU A 1 175 ? 16.106 5.680 4.257 1.00 95.12 175 GLU A C 1
ATOM 1386 O O . GLU A 1 175 ? 15.487 5.279 5.239 1.00 95.12 175 GLU A O 1
ATOM 1391 N N . SER A 1 176 ? 15.510 6.277 3.224 1.00 94.88 176 SER A N 1
ATOM 1392 C CA . SER A 1 176 ? 14.079 6.600 3.181 1.00 94.88 176 SER A CA 1
ATOM 1393 C C . SER A 1 176 ? 13.184 5.353 3.221 1.00 94.88 176 SER A C 1
ATOM 1395 O O . SER A 1 176 ? 12.173 5.341 3.924 1.00 94.88 176 SER A O 1
ATOM 1397 N N . TYR A 1 177 ? 13.592 4.255 2.572 1.00 96.88 177 TYR A N 1
ATOM 1398 C CA . TYR A 1 177 ? 12.937 2.951 2.737 1.00 96.88 177 TYR A CA 1
ATOM 1399 C C . TYR A 1 177 ? 12.995 2.440 4.184 1.00 96.88 177 TYR A C 1
ATOM 1401 O O . TYR A 1 177 ? 12.001 1.913 4.691 1.00 96.88 177 TYR A O 1
ATOM 1409 N N . ALA A 1 178 ? 14.151 2.567 4.848 1.00 95.06 178 ALA A N 1
ATOM 1410 C CA . ALA A 1 178 ? 14.347 2.060 6.203 1.00 95.06 178 ALA A CA 1
ATOM 1411 C C . ALA A 1 178 ? 13.758 2.962 7.294 1.00 95.06 178 ALA A C 1
ATOM 1413 O O . ALA A 1 178 ? 13.592 2.505 8.424 1.00 95.06 178 ALA A O 1
ATOM 1414 N N . GLU A 1 179 ? 13.456 4.219 6.978 1.00 93.94 179 GLU A N 1
ATOM 1415 C CA . GLU A 1 179 ? 12.627 5.097 7.800 1.00 93.94 179 GLU A CA 1
ATOM 1416 C C . GLU A 1 179 ? 11.166 4.631 7.754 1.00 93.94 179 GLU A C 1
ATOM 1418 O O . GLU A 1 179 ? 10.620 4.269 8.793 1.00 93.94 179 GLU A O 1
ATOM 1423 N N . TYR A 1 180 ? 10.578 4.515 6.555 1.00 94.62 180 TYR A N 1
ATOM 1424 C CA . TYR A 1 180 ? 9.189 4.071 6.372 1.00 94.62 180 TYR A CA 1
ATOM 1425 C C . TYR A 1 180 ? 8.930 2.653 6.908 1.00 94.62 180 TYR A C 1
ATOM 1427 O O . TYR A 1 180 ? 7.948 2.401 7.599 1.00 94.62 180 TYR A O 1
ATOM 1435 N N . SER A 1 181 ? 9.823 1.709 6.606 1.00 95.75 181 SER A N 1
ATOM 1436 C CA . SER A 1 181 ? 9.586 0.278 6.850 1.00 95.75 181 SER A CA 1
ATOM 1437 C C . SER A 1 181 ? 9.970 -0.192 8.258 1.00 95.75 181 SER A C 1
ATOM 1439 O O . SER A 1 181 ? 9.878 -1.386 8.550 1.00 95.75 181 SER A O 1
ATOM 1441 N N . ARG A 1 182 ? 10.450 0.705 9.131 1.00 93.62 182 ARG A N 1
ATOM 1442 C CA . ARG A 1 182 ? 10.997 0.340 10.450 1.00 93.62 182 ARG A CA 1
ATOM 1443 C C . ARG A 1 182 ? 9.959 -0.284 11.369 1.00 93.62 182 ARG A C 1
ATOM 1445 O O . ARG A 1 182 ? 10.249 -1.304 11.988 1.00 93.62 182 ARG A O 1
ATOM 1452 N N . ASP A 1 183 ? 8.769 0.300 11.423 1.00 91.44 183 ASP A N 1
ATOM 1453 C CA . ASP A 1 183 ? 7.689 -0.162 12.300 1.00 91.44 183 ASP A CA 1
ATOM 1454 C C . ASP A 1 183 ? 7.107 -1.509 11.835 1.00 91.44 183 ASP A C 1
ATOM 1456 O O . ASP A 1 183 ? 6.475 -2.226 12.610 1.00 91.44 183 ASP A O 1
ATOM 1460 N N . GLU A 1 184 ? 7.358 -1.886 10.576 1.00 91.25 184 GLU A N 1
ATOM 1461 C CA . GLU A 1 184 ? 6.818 -3.097 9.952 1.00 91.25 184 GLU A CA 1
ATOM 1462 C C . GLU A 1 184 ? 7.827 -4.255 9.918 1.00 91.25 184 GLU A C 1
ATOM 1464 O O . GLU A 1 184 ? 7.438 -5.416 10.052 1.00 91.25 184 GLU A O 1
ATOM 1469 N N . LEU A 1 185 ? 9.123 -3.954 9.761 1.00 91.38 185 LEU A N 1
ATOM 1470 C CA . LEU A 1 185 ? 10.201 -4.946 9.649 1.00 91.38 185 LEU A CA 1
ATOM 1471 C C . LEU A 1 185 ? 11.136 -5.011 10.868 1.00 91.38 185 LEU A C 1
ATOM 1473 O O . LEU A 1 185 ? 11.926 -5.953 10.979 1.00 91.38 185 LEU A O 1
ATOM 1477 N N . GLY A 1 186 ? 11.106 -4.017 11.760 1.00 91.31 186 GLY A N 1
ATOM 1478 C CA . GLY A 1 186 ? 12.067 -3.888 12.857 1.00 91.31 186 GLY A CA 1
ATOM 1479 C C . GLY A 1 186 ? 13.516 -3.921 12.356 1.00 91.31 186 GLY A C 1
ATOM 1480 O O . GLY A 1 186 ? 13.861 -3.316 11.339 1.00 91.31 186 GLY A O 1
ATOM 1481 N N . ASP A 1 187 ? 14.378 -4.681 13.035 1.00 88.94 187 ASP A N 1
ATOM 1482 C CA . ASP A 1 187 ? 15.798 -4.808 12.673 1.00 88.94 187 ASP A CA 1
ATOM 1483 C C . ASP A 1 187 ? 16.034 -5.436 11.283 1.00 88.94 187 ASP A C 1
ATOM 1485 O O . ASP A 1 187 ? 17.054 -5.154 10.637 1.00 88.94 187 ASP A O 1
ATOM 1489 N N . ALA A 1 188 ? 15.083 -6.241 10.783 1.00 89.19 188 ALA A N 1
ATOM 1490 C CA . ALA A 1 188 ? 15.175 -6.928 9.491 1.00 89.19 188 ALA A CA 1
ATOM 1491 C C . ALA A 1 188 ? 15.097 -5.976 8.283 1.00 89.19 188 ALA A C 1
ATOM 1493 O O . ALA A 1 188 ? 15.478 -6.352 7.172 1.00 89.19 188 ALA A O 1
ATOM 1494 N N . VAL A 1 189 ? 14.714 -4.711 8.500 1.00 91.56 189 VAL A N 1
ATOM 1495 C CA . VAL A 1 189 ? 14.774 -3.639 7.491 1.00 91.56 189 VAL A CA 1
ATOM 1496 C C . VAL A 1 189 ? 16.166 -3.490 6.860 1.00 91.56 189 VAL A C 1
ATOM 1498 O O . VAL A 1 189 ? 16.313 -3.010 5.739 1.00 91.56 189 VAL A O 1
ATOM 1501 N N . ASN A 1 190 ? 17.212 -3.943 7.560 1.00 87.75 190 ASN A N 1
ATOM 1502 C CA . ASN A 1 190 ? 18.582 -3.885 7.071 1.00 87.75 190 ASN A CA 1
ATOM 1503 C C . ASN A 1 190 ? 18.939 -4.937 6.007 1.00 87.75 190 ASN A C 1
ATOM 1505 O O . ASN A 1 190 ? 19.920 -4.725 5.288 1.00 87.75 190 ASN A O 1
ATOM 1509 N N . SER A 1 191 ? 18.198 -6.045 5.923 1.00 91.06 191 SER A N 1
ATOM 1510 C CA . SER A 1 191 ? 18.481 -7.190 5.041 1.00 91.06 191 SER A CA 1
ATOM 1511 C C . SER A 1 191 ? 17.381 -7.470 4.011 1.00 91.06 191 SER A C 1
ATOM 1513 O O . SER A 1 191 ? 17.632 -8.174 3.034 1.00 91.06 191 SER A O 1
ATOM 1515 N N . ILE A 1 192 ? 16.186 -6.908 4.195 1.00 93.44 192 ILE A N 1
ATOM 1516 C CA . ILE A 1 192 ? 15.051 -7.034 3.276 1.00 93.44 192 ILE A CA 1
ATOM 1517 C C . ILE A 1 192 ? 15.058 -5.841 2.310 1.00 93.44 192 ILE A C 1
ATOM 1519 O O . ILE A 1 192 ? 14.912 -4.700 2.740 1.00 93.44 192 ILE A O 1
ATOM 1523 N N . ILE A 1 193 ? 15.218 -6.103 1.007 1.00 93.38 193 ILE A N 1
ATOM 1524 C CA . ILE A 1 193 ? 15.218 -5.075 -0.061 1.00 93.38 193 ILE A CA 1
ATOM 1525 C C . ILE A 1 193 ? 13.811 -4.673 -0.533 1.00 93.38 193 ILE A C 1
ATOM 1527 O O . ILE A 1 193 ? 13.636 -3.666 -1.210 1.00 93.38 193 ILE A O 1
ATOM 1531 N N . GLY A 1 194 ? 12.807 -5.469 -0.173 1.00 96.00 194 GLY A N 1
ATOM 1532 C CA . GLY A 1 194 ? 11.404 -5.158 -0.379 1.00 96.00 194 GLY A CA 1
ATOM 1533 C C . GLY A 1 194 ? 10.499 -6.272 0.137 1.00 96.00 194 GLY A C 1
ATOM 1534 O O . GLY A 1 194 ? 10.941 -7.408 0.324 1.00 96.00 194 GLY A O 1
ATOM 1535 N N . TYR A 1 195 ? 9.241 -5.938 0.401 1.00 96.62 195 TYR A N 1
ATOM 1536 C CA . TYR A 1 195 ? 8.254 -6.822 1.020 1.00 96.62 195 TYR A CA 1
ATOM 1537 C C . TYR A 1 195 ? 6.839 -6.472 0.559 1.00 96.62 195 TYR A C 1
ATOM 1539 O O . TYR A 1 195 ? 6.585 -5.373 0.074 1.00 96.62 195 TYR A O 1
ATOM 1547 N N . TYR A 1 196 ? 5.915 -7.416 0.727 1.00 96.00 196 TYR A N 1
ATOM 1548 C CA . TYR A 1 196 ? 4.482 -7.174 0.604 1.00 96.00 196 TYR A CA 1
ATOM 1549 C C . TYR A 1 196 ? 3.859 -7.120 1.998 1.00 96.00 196 TYR A C 1
ATOM 1551 O O . TYR A 1 196 ? 4.085 -8.017 2.813 1.00 96.00 196 TYR A O 1
ATOM 1559 N N . ASN A 1 197 ? 3.063 -6.089 2.259 1.00 95.19 197 ASN A N 1
ATOM 1560 C CA . ASN A 1 197 ? 2.335 -5.928 3.504 1.00 95.19 197 ASN A CA 1
ATOM 1561 C C . ASN A 1 197 ? 0.853 -6.271 3.310 1.00 95.19 197 ASN A C 1
ATOM 1563 O O . ASN A 1 197 ? 0.114 -5.567 2.623 1.00 95.19 197 ASN A O 1
ATOM 1567 N N . VAL A 1 198 ? 0.417 -7.342 3.978 1.00 92.56 198 VAL A N 1
ATOM 1568 C CA . VAL A 1 198 ? -0.969 -7.837 3.954 1.00 92.56 198 VAL A CA 1
ATOM 1569 C C . VAL A 1 198 ? -1.958 -6.822 4.539 1.00 92.56 198 VAL A C 1
ATOM 1571 O O . VAL A 1 198 ? -3.105 -6.792 4.109 1.00 92.56 198 VAL A O 1
ATOM 1574 N N . ARG A 1 199 ? -1.536 -5.992 5.504 1.00 93.94 199 ARG A N 1
ATOM 1575 C CA . ARG A 1 199 ? -2.390 -4.974 6.129 1.00 93.94 199 ARG A CA 1
ATOM 1576 C C . ARG A 1 199 ? -2.691 -3.846 5.153 1.00 93.94 199 ARG A C 1
ATOM 1578 O O . ARG A 1 199 ? -3.851 -3.553 4.924 1.00 93.94 199 ARG A O 1
ATOM 1585 N N . THR A 1 200 ? -1.667 -3.228 4.572 1.00 93.62 200 THR A N 1
ATOM 1586 C CA . THR A 1 200 ? -1.850 -2.064 3.688 1.00 93.62 200 THR A CA 1
ATOM 1587 C C . THR A 1 200 ? -2.170 -2.447 2.241 1.00 93.62 200 THR A C 1
ATOM 1589 O O . THR A 1 200 ? -2.567 -1.577 1.472 1.00 93.62 200 THR A O 1
ATOM 1592 N N . ASN A 1 201 ? -2.018 -3.728 1.870 1.00 94.19 201 ASN A N 1
ATOM 1593 C CA . ASN A 1 201 ? -2.135 -4.244 0.500 1.00 94.19 201 ASN A CA 1
ATOM 1594 C C . ASN A 1 201 ? -1.125 -3.587 -0.471 1.00 94.19 201 ASN A C 1
ATOM 1596 O O . ASN A 1 201 ? -1.435 -3.278 -1.622 1.00 94.19 201 ASN A O 1
ATOM 1600 N N . ARG A 1 202 ? 0.109 -3.352 0.005 1.00 96.00 202 ARG A N 1
ATOM 1601 C CA . ARG A 1 202 ? 1.175 -2.654 -0.742 1.00 96.00 202 ARG A CA 1
ATOM 1602 C C . ARG A 1 202 ? 2.439 -3.495 -0.834 1.00 96.00 202 ARG A C 1
ATOM 1604 O O . ARG A 1 202 ? 2.793 -4.203 0.109 1.00 96.00 202 ARG A O 1
ATOM 1611 N N . VAL A 1 203 ? 3.149 -3.375 -1.952 1.00 97.38 203 VAL A N 1
ATOM 1612 C CA . VAL A 1 203 ? 4.561 -3.768 -2.050 1.00 97.38 203 VAL A CA 1
ATOM 1613 C C . VAL A 1 203 ? 5.427 -2.547 -1.748 1.00 97.38 203 VAL A C 1
ATOM 1615 O O . VAL A 1 203 ? 5.171 -1.476 -2.285 1.00 97.38 203 VAL A O 1
ATOM 1618 N N . THR A 1 204 ? 6.467 -2.703 -0.939 1.00 97.94 204 THR A N 1
ATOM 1619 C CA . THR A 1 204 ? 7.399 -1.630 -0.565 1.00 97.94 204 THR A CA 1
ATOM 1620 C C . THR A 1 204 ? 8.820 -2.055 -0.918 1.00 97.94 204 THR A C 1
ATOM 1622 O O . THR A 1 204 ? 9.221 -3.158 -0.550 1.00 97.94 204 THR A O 1
ATOM 1625 N N . MET A 1 205 ? 9.585 -1.219 -1.627 1.00 97.44 205 MET A N 1
ATOM 1626 C CA . MET A 1 205 ? 10.960 -1.513 -2.071 1.00 97.44 205 MET A CA 1
ATOM 1627 C C . MET A 1 205 ? 11.798 -0.240 -2.310 1.00 97.44 205 MET A C 1
ATOM 1629 O O . MET A 1 205 ? 11.261 0.868 -2.255 1.00 97.44 205 MET A O 1
ATOM 1633 N N . TYR A 1 206 ? 13.088 -0.406 -2.625 1.00 95.50 206 TYR A N 1
ATOM 1634 C CA . TYR A 1 206 ? 14.001 0.632 -3.138 1.00 95.50 206 TYR A CA 1
ATOM 1635 C C . TYR A 1 206 ? 14.878 0.097 -4.288 1.00 95.50 206 TYR A C 1
ATOM 1637 O O . TYR A 1 206 ? 15.068 -1.138 -4.347 1.00 95.50 206 TYR A O 1
#

Sequence (206 aa):
MMQRQLRNYSPGQSSALHIAAPVMLSLLAFCAMLASDARAAEEISLVRDGRPHHVTGELLVEAQDGGVLLKAADGELWVIQPDEIKERRSNDKPFEPLDAEATARRLLDEFGGGFSIHQTAHYVICYNTSSAYAEWCGALYERLYRGFFTYWSNQGVELREPTWPLVALVFRDRESYAEYSRDELGDAVNSIIGYYNVRTNRVTMY

pLDDT: mean 84.83, std 20.03, range [31.94, 98.62]